Protein AF-A0A0S8EKK0-F1 (afdb_monomer)

Mean predicted aligned error: 10.61 Å

Structure (mmCIF, N/CA/C/O backbone):
data_AF-A0A0S8EKK0-F1
#
_entry.id   AF-A0A0S8EKK0-F1
#
loop_
_atom_site.group_PDB
_atom_site.id
_atom_site.type_symbol
_atom_site.label_atom_id
_atom_site.label_alt_id
_atom_site.label_comp_id
_atom_site.label_asym_id
_atom_site.label_entity_id
_atom_site.label_seq_id
_atom_site.pdbx_PDB_ins_code
_atom_site.Cartn_x
_atom_site.Cartn_y
_atom_site.Cartn_z
_atom_site.occupancy
_atom_site.B_iso_or_equiv
_atom_site.auth_seq_id
_atom_site.auth_comp_id
_atom_site.auth_asym_id
_atom_site.auth_atom_id
_atom_site.pdbx_PDB_model_num
ATOM 1 N N . MET A 1 1 ? -33.025 -25.402 26.318 1.00 38.59 1 MET A N 1
ATOM 2 C CA . MET A 1 1 ? -33.350 -23.972 26.475 1.00 38.59 1 MET A CA 1
ATOM 3 C C . MET A 1 1 ? -32.090 -23.221 26.097 1.00 38.59 1 MET A C 1
ATOM 5 O O . MET A 1 1 ? -31.143 -23.259 26.861 1.00 38.59 1 MET A O 1
ATOM 9 N N . ILE A 1 2 ? -32.018 -22.703 24.872 1.00 34.03 2 ILE A N 1
ATOM 10 C CA . ILE A 1 2 ? -30.893 -21.883 24.409 1.00 34.03 2 ILE A CA 1
ATOM 11 C C . ILE A 1 2 ? -31.487 -20.492 24.229 1.00 34.03 2 ILE A C 1
ATOM 13 O O . ILE A 1 2 ? -32.407 -20.319 23.429 1.00 34.03 2 ILE A O 1
ATOM 17 N N . LEU A 1 3 ? -31.053 -19.560 25.075 1.00 35.78 3 LEU A N 1
ATOM 18 C CA . LEU A 1 3 ? -31.396 -18.150 24.964 1.00 35.78 3 LEU A CA 1
ATOM 19 C C . LEU A 1 3 ? -30.698 -17.589 23.722 1.00 35.78 3 LEU A C 1
ATOM 21 O O . LEU A 1 3 ? -29.477 -17.632 23.629 1.00 35.78 3 LEU A O 1
ATOM 25 N N . LEU A 1 4 ? -31.485 -17.077 22.776 1.00 40.88 4 LEU A N 1
ATOM 26 C CA . LEU A 1 4 ? -31.002 -16.169 21.741 1.00 40.88 4 LEU A CA 1
ATOM 27 C C . LEU A 1 4 ? -30.851 -14.797 22.400 1.00 40.88 4 LEU A C 1
ATOM 29 O O . LEU A 1 4 ? -31.852 -14.156 22.722 1.00 40.88 4 LEU A O 1
ATOM 33 N N . GLY A 1 5 ? -29.613 -14.385 22.656 1.00 35.62 5 GLY A N 1
ATOM 34 C CA . GLY A 1 5 ? -29.306 -13.001 22.990 1.00 35.62 5 GLY A CA 1
ATOM 35 C C . GLY A 1 5 ? -29.332 -12.166 21.715 1.00 35.62 5 GLY A C 1
ATOM 36 O O . GLY A 1 5 ? -28.592 -12.451 20.779 1.00 35.62 5 GLY A O 1
ATOM 37 N N . ALA A 1 6 ? -30.191 -11.151 21.676 1.00 47.56 6 ALA A N 1
ATOM 38 C CA . ALA A 1 6 ? -30.014 -10.016 20.784 1.00 47.56 6 ALA A CA 1
ATOM 39 C C . ALA A 1 6 ? -28.781 -9.245 21.286 1.00 47.56 6 ALA A C 1
ATOM 41 O O . ALA A 1 6 ? -28.860 -8.569 22.309 1.00 47.56 6 ALA A O 1
ATOM 42 N N . GLY A 1 7 ? -27.629 -9.444 20.648 1.00 35.25 7 GLY A N 1
ATOM 43 C CA . GLY A 1 7 ? -26.394 -8.741 20.986 1.00 35.25 7 GLY A CA 1
ATOM 44 C C . GLY A 1 7 ? -26.291 -7.462 20.169 1.00 35.25 7 GLY A C 1
ATOM 45 O O . GLY A 1 7 ? -26.239 -7.532 18.945 1.00 35.25 7 GLY A O 1
ATOM 46 N N . GLY A 1 8 ? -26.276 -6.306 20.836 1.00 40.66 8 GLY A N 1
ATOM 47 C CA . GLY A 1 8 ? -25.636 -5.123 20.261 1.00 40.66 8 GLY A CA 1
ATOM 48 C C . GLY A 1 8 ? -24.179 -5.466 19.949 1.00 40.66 8 GLY A C 1
ATOM 49 O O . GLY A 1 8 ? -23.575 -6.251 20.682 1.00 40.66 8 GLY A O 1
ATOM 50 N N . THR A 1 9 ? -23.667 -4.950 18.836 1.00 51.66 9 THR A N 1
ATOM 51 C CA . THR A 1 9 ? -22.300 -5.182 18.358 1.00 51.66 9 THR A CA 1
ATOM 52 C C . THR A 1 9 ? -21.314 -4.872 19.480 1.00 51.66 9 THR A C 1
ATOM 54 O O . THR A 1 9 ? -21.324 -3.772 20.037 1.00 51.66 9 THR A O 1
ATOM 57 N N . ALA A 1 10 ? -20.541 -5.878 19.886 1.00 55.91 10 ALA A N 1
ATOM 58 C CA . ALA A 1 10 ? -19.442 -5.657 20.805 1.00 55.91 10 ALA A CA 1
ATOM 59 C C . ALA A 1 10 ? -18.400 -4.791 20.094 1.00 55.91 10 ALA A C 1
ATOM 61 O O . ALA A 1 10 ? -18.250 -4.850 18.878 1.00 55.91 10 ALA A O 1
ATOM 62 N N . ALA A 1 11 ? -17.749 -3.941 20.867 1.00 71.69 11 ALA A N 1
ATOM 63 C CA . ALA A 1 11 ? -16.625 -3.166 20.402 1.00 71.69 11 ALA A CA 1
ATOM 64 C C . ALA A 1 11 ? -15.426 -4.118 20.269 1.00 71.69 11 ALA A C 1
ATOM 66 O O . ALA A 1 11 ? -15.088 -4.786 21.251 1.00 71.69 11 ALA A O 1
ATOM 67 N N . ASP A 1 12 ? -14.836 -4.203 19.078 1.00 87.62 12 ASP A N 1
ATOM 68 C CA . ASP A 1 12 ? -13.885 -5.257 18.720 1.00 87.62 12 ASP A CA 1
ATOM 69 C C . ASP A 1 12 ? -12.505 -4.691 18.355 1.00 87.62 12 ASP A C 1
ATOM 71 O O . ASP A 1 12 ? -12.368 -3.564 17.874 1.00 87.62 12 ASP A O 1
ATOM 75 N N . VAL A 1 13 ? -11.481 -5.511 18.600 1.00 95.12 13 VAL A N 1
ATOM 76 C CA . VAL A 1 13 ? -10.113 -5.313 18.109 1.00 95.12 13 VAL A CA 1
ATOM 77 C C . VAL A 1 13 ? -9.832 -6.431 17.118 1.00 95.12 13 VAL A C 1
ATOM 79 O O . VAL A 1 13 ? -9.835 -7.604 17.501 1.00 95.12 13 VAL A O 1
ATOM 82 N N . VAL A 1 14 ? -9.591 -6.077 15.860 1.00 97.25 14 VAL A N 1
ATOM 83 C CA . VAL A 1 14 ? -9.353 -7.026 14.769 1.00 97.25 14 VAL A CA 1
ATOM 84 C C . VAL A 1 14 ? -8.023 -6.698 14.108 1.00 97.25 14 VAL A C 1
ATOM 86 O O . VAL A 1 14 ? -7.736 -5.543 13.819 1.00 97.25 14 VAL A O 1
ATOM 89 N N . SER A 1 15 ? -7.201 -7.716 13.864 1.00 97.25 15 SER A N 1
ATOM 90 C CA . SER A 1 15 ? -5.971 -7.604 13.079 1.00 97.25 15 SER A CA 1
ATOM 91 C C . SER A 1 15 ? -5.825 -8.845 12.216 1.00 97.25 15 SER A C 1
ATOM 93 O O . SER A 1 15 ? -5.997 -9.965 12.701 1.00 97.25 15 SER A O 1
ATOM 95 N N . LEU A 1 16 ? -5.501 -8.643 10.945 1.00 97.62 16 LEU A N 1
ATOM 96 C CA . LEU A 1 16 ? -5.206 -9.710 10.008 1.00 97.62 16 LEU A CA 1
ATOM 97 C C . LEU A 1 16 ? -3.859 -10.335 10.356 1.00 97.62 16 LEU A C 1
ATOM 99 O O . LEU A 1 16 ? -2.857 -9.644 10.538 1.00 97.62 16 LEU A O 1
ATOM 103 N N . GLU A 1 17 ? -3.849 -11.659 10.431 1.00 95.88 17 GLU A N 1
ATOM 104 C CA . GLU A 1 17 ? -2.630 -12.452 10.545 1.00 95.88 17 GLU A CA 1
ATOM 105 C C . GLU A 1 17 ? -2.078 -12.753 9.146 1.00 95.88 17 GLU A C 1
ATOM 107 O O . GLU A 1 17 ? -2.830 -12.858 8.178 1.00 95.88 17 GLU A O 1
ATOM 112 N N . GLY A 1 18 ? -0.762 -12.931 9.030 1.00 94.62 18 GLY A N 1
ATOM 113 C CA . GLY A 1 18 ? -0.131 -13.382 7.783 1.00 94.62 18 GLY A CA 1
ATOM 114 C C . GLY A 1 18 ? 0.058 -12.312 6.701 1.00 94.62 18 GLY A C 1
ATOM 115 O O . GLY A 1 18 ? 0.510 -12.654 5.607 1.00 94.62 18 GLY A O 1
ATOM 116 N N . VAL A 1 19 ? -0.227 -11.036 6.983 1.00 97.94 19 VAL A N 1
ATOM 117 C CA . VAL A 1 19 ? 0.243 -9.926 6.137 1.00 97.94 19 VAL A CA 1
ATOM 118 C C . VAL A 1 19 ? 1.762 -9.808 6.317 1.00 97.94 19 VAL A C 1
ATOM 120 O O . VAL A 1 19 ? 2.229 -9.706 7.453 1.00 97.94 19 VAL A O 1
ATOM 123 N N . PRO A 1 20 ? 2.570 -9.886 5.246 1.00 97.31 20 PRO A N 1
ATOM 124 C CA . PRO A 1 20 ? 4.015 -9.828 5.391 1.00 97.31 20 PRO A CA 1
ATOM 125 C C . PRO A 1 20 ? 4.488 -8.398 5.682 1.00 97.31 20 PRO A C 1
ATOM 127 O O . PRO A 1 20 ? 4.028 -7.443 5.065 1.00 97.31 20 PRO A O 1
ATOM 130 N N . ALA A 1 21 ? 5.471 -8.258 6.573 1.00 96.88 21 ALA A N 1
ATOM 131 C CA . ALA A 1 21 ? 6.124 -6.982 6.857 1.00 96.88 21 ALA A CA 1
ATOM 132 C C . ALA A 1 21 ? 7.436 -6.864 6.065 1.00 96.88 21 ALA A C 1
ATOM 134 O O . ALA A 1 21 ? 8.472 -7.410 6.462 1.00 96.88 21 ALA A O 1
ATOM 135 N N . TYR A 1 22 ? 7.403 -6.171 4.928 1.00 96.69 22 TYR A N 1
ATOM 136 C CA . TYR A 1 22 ? 8.594 -5.935 4.109 1.00 96.69 22 TYR A CA 1
ATOM 137 C C . TYR A 1 22 ? 9.420 -4.768 4.651 1.00 96.69 22 TYR A C 1
ATOM 139 O O . TYR A 1 22 ? 8.970 -3.624 4.688 1.00 96.69 22 TYR A O 1
ATOM 147 N N . TYR A 1 23 ? 10.645 -5.075 5.080 1.00 94.31 23 TYR A N 1
ATOM 148 C CA . TYR A 1 23 ? 11.562 -4.109 5.677 1.00 94.31 23 TYR A CA 1
ATOM 149 C C . TYR A 1 23 ? 13.024 -4.380 5.279 1.00 94.31 23 TYR A C 1
ATOM 151 O O . TYR A 1 23 ? 13.494 -5.517 5.407 1.00 94.31 23 TYR A O 1
ATOM 159 N N . PRO A 1 24 ? 13.804 -3.350 4.901 1.00 94.25 24 PRO A N 1
ATOM 160 C CA . PRO A 1 24 ? 13.398 -1.951 4.713 1.00 94.25 24 PRO A CA 1
ATOM 161 C C . PRO A 1 24 ? 12.553 -1.751 3.449 1.00 94.25 24 PRO A C 1
ATOM 163 O O . PRO A 1 24 ? 12.534 -2.628 2.584 1.00 94.25 24 PRO A O 1
ATOM 166 N N . LEU A 1 25 ? 11.901 -0.585 3.341 1.00 94.31 25 LEU A N 1
ATOM 167 C CA . LEU A 1 25 ? 11.247 -0.134 2.106 1.00 94.31 25 LEU A CA 1
ATOM 168 C C . LEU A 1 25 ? 12.149 -0.348 0.884 1.00 94.31 25 LEU A C 1
ATOM 170 O O . LEU A 1 25 ? 13.365 -0.137 0.941 1.00 94.31 25 LEU A O 1
ATOM 174 N N . TYR A 1 26 ? 11.537 -0.715 -0.235 1.00 95.62 26 TYR A N 1
ATOM 175 C CA . TYR A 1 26 ? 12.214 -0.961 -1.498 1.00 95.62 26 TYR A CA 1
ATOM 176 C C . TYR A 1 26 ? 11.448 -0.295 -2.641 1.00 95.62 26 TYR A C 1
ATOM 178 O O . TYR A 1 26 ? 10.243 -0.461 -2.757 1.00 95.62 26 TYR A O 1
ATOM 186 N N . GLY A 1 27 ? 12.122 0.520 -3.454 1.00 93.12 27 GLY A N 1
ATOM 187 C CA . GLY A 1 27 ? 11.477 1.204 -4.584 1.00 93.12 27 GLY A CA 1
ATOM 188 C C . GLY A 1 27 ? 10.439 2.275 -4.218 1.00 93.12 27 GLY A C 1
ATOM 189 O O . GLY A 1 27 ? 9.800 2.810 -5.113 1.00 93.12 27 GLY A O 1
ATOM 190 N N . GLY A 1 28 ? 10.281 2.613 -2.933 1.00 95.38 28 GLY A N 1
ATOM 191 C CA . GLY A 1 28 ? 9.330 3.619 -2.445 1.00 95.38 28 GLY A CA 1
ATOM 192 C C . GLY A 1 28 ? 8.335 3.066 -1.426 1.00 95.38 28 GLY A C 1
ATOM 193 O O . GLY A 1 28 ? 8.176 1.852 -1.290 1.00 95.38 28 GLY A O 1
ATOM 194 N N . CYS A 1 29 ? 7.665 3.957 -0.692 1.00 96.81 29 CYS A N 1
ATOM 195 C CA . CYS A 1 29 ? 6.678 3.564 0.317 1.00 96.81 29 CYS A CA 1
ATOM 196 C C . CYS A 1 29 ? 5.408 2.968 -0.300 1.00 96.81 29 CYS A C 1
ATOM 198 O O . CYS A 1 29 ? 5.003 1.900 0.144 1.00 96.81 29 CYS A O 1
ATOM 200 N N . GLY A 1 30 ? 4.852 3.588 -1.350 1.00 97.44 30 GLY A N 1
ATOM 201 C CA . GLY A 1 30 ? 3.687 3.064 -2.087 1.00 97.44 30 GLY A CA 1
ATOM 202 C C . GLY A 1 30 ? 3.948 1.670 -2.662 1.00 97.44 30 GLY A C 1
ATOM 203 O O . GLY A 1 30 ? 3.337 0.704 -2.214 1.00 97.44 30 GLY A O 1
ATOM 204 N N . PRO A 1 31 ? 4.966 1.492 -3.530 1.00 98.06 31 PRO A N 1
ATOM 205 C CA . PRO A 1 31 ? 5.271 0.173 -4.084 1.00 98.06 31 PRO A CA 1
ATOM 206 C C . PRO A 1 31 ? 5.529 -0.901 -3.021 1.00 98.06 31 PRO A C 1
ATOM 208 O O . PRO A 1 31 ? 5.111 -2.047 -3.186 1.00 98.06 31 PRO A O 1
ATOM 211 N N . THR A 1 32 ? 6.182 -0.550 -1.906 1.00 98.31 32 THR A N 1
ATOM 212 C CA . THR A 1 32 ? 6.402 -1.506 -0.813 1.00 98.31 32 THR A CA 1
ATOM 213 C C . THR A 1 32 ? 5.100 -1.876 -0.101 1.00 98.31 32 THR A C 1
ATOM 215 O O . THR A 1 32 ? 4.873 -3.062 0.145 1.00 98.31 32 THR A O 1
ATOM 218 N N . ALA A 1 33 ? 4.257 -0.898 0.241 1.00 98.56 33 ALA A N 1
ATOM 219 C CA . ALA A 1 33 ? 3.005 -1.128 0.955 1.00 98.56 33 ALA A CA 1
ATOM 220 C C . ALA A 1 33 ? 2.013 -1.940 0.104 1.00 98.56 33 ALA A C 1
ATOM 222 O O . ALA A 1 33 ? 1.456 -2.935 0.580 1.00 98.56 33 ALA A O 1
ATOM 223 N N . ALA A 1 34 ? 1.881 -1.619 -1.183 1.00 98.50 34 ALA A N 1
ATOM 224 C CA . ALA A 1 34 ? 1.165 -2.456 -2.138 1.00 98.50 34 ALA A CA 1
ATOM 225 C C . ALA A 1 34 ? 1.790 -3.850 -2.292 1.00 98.50 34 ALA A C 1
ATOM 227 O O . ALA A 1 34 ? 1.070 -4.845 -2.352 1.00 98.50 34 ALA A O 1
ATOM 228 N N . GLY A 1 35 ? 3.121 -3.958 -2.278 1.00 98.19 35 GLY A N 1
ATOM 229 C CA . GLY A 1 35 ? 3.817 -5.243 -2.267 1.00 98.19 35 GLY A CA 1
ATOM 230 C C . GLY A 1 35 ? 3.393 -6.141 -1.104 1.00 98.19 35 GLY A C 1
ATOM 231 O O . GLY A 1 35 ? 3.203 -7.342 -1.301 1.00 98.19 35 GLY A O 1
ATOM 232 N N . MET A 1 36 ? 3.205 -5.586 0.099 1.00 98.69 36 MET A N 1
ATOM 233 C CA . MET A 1 36 ? 2.726 -6.358 1.252 1.00 98.69 36 MET A CA 1
ATOM 234 C C . MET A 1 36 ? 1.289 -6.866 1.041 1.00 98.69 36 MET A C 1
ATOM 236 O O . MET A 1 36 ? 0.988 -7.999 1.414 1.00 98.69 36 MET A O 1
ATOM 240 N N . ILE A 1 37 ? 0.421 -6.080 0.391 1.00 98.69 37 ILE A N 1
ATOM 241 C CA . ILE A 1 37 ? -0.945 -6.496 0.016 1.00 98.69 37 ILE A CA 1
ATOM 242 C C . ILE A 1 37 ? -0.904 -7.631 -1.013 1.00 98.69 37 ILE A C 1
ATOM 244 O O . ILE A 1 37 ? -1.564 -8.652 -0.829 1.00 98.69 37 ILE A O 1
ATOM 248 N N . ILE A 1 38 ? -0.093 -7.493 -2.065 1.00 98.25 38 ILE A N 1
ATOM 249 C CA . ILE A 1 38 ? 0.111 -8.544 -3.074 1.00 98.25 38 ILE A CA 1
ATOM 250 C C . ILE A 1 38 ? 0.647 -9.822 -2.420 1.00 98.25 38 ILE A C 1
ATOM 252 O O . ILE A 1 38 ? 0.119 -10.905 -2.657 1.00 98.25 38 ILE A O 1
ATOM 256 N N . GLY A 1 39 ? 1.638 -9.700 -1.536 1.00 97.69 39 GLY A N 1
ATOM 257 C CA . GLY A 1 39 ? 2.180 -10.829 -0.788 1.00 97.69 39 GLY A CA 1
ATOM 258 C C . GLY A 1 39 ? 1.155 -11.488 0.132 1.00 97.69 39 GLY A C 1
ATOM 259 O O . GLY A 1 39 ? 1.151 -12.711 0.253 1.00 97.69 39 GLY A O 1
ATOM 260 N N . TYR A 1 40 ? 0.273 -10.717 0.772 1.00 97.94 40 TYR A N 1
ATOM 261 C CA . TYR A 1 40 ? -0.824 -11.280 1.556 1.00 97.94 40 TYR A CA 1
ATOM 262 C C . TYR A 1 40 ? -1.719 -12.160 0.682 1.00 97.94 40 TYR A C 1
ATOM 264 O O . TYR A 1 40 ? -1.922 -13.328 1.008 1.00 97.94 40 TYR A O 1
ATOM 272 N N . TRP A 1 41 ? -2.189 -11.640 -0.451 1.00 97.31 41 TRP A N 1
ATOM 273 C CA . TRP A 1 41 ? -3.071 -12.378 -1.352 1.00 97.31 41 TRP A CA 1
ATOM 274 C C . TRP A 1 41 ? -2.420 -13.621 -1.967 1.00 97.31 41 TRP A C 1
ATOM 276 O O . TRP A 1 41 ? -3.071 -14.667 -2.027 1.00 97.31 41 TRP A O 1
ATOM 286 N N . ASP A 1 42 ? -1.131 -13.541 -2.311 1.00 95.94 42 ASP A N 1
ATOM 287 C CA . ASP A 1 42 ? -0.332 -14.673 -2.802 1.00 95.94 42 ASP A CA 1
ATOM 288 C C . ASP A 1 42 ? -0.370 -15.868 -1.831 1.00 95.94 42 ASP A C 1
ATOM 290 O O . ASP A 1 42 ? -0.584 -17.017 -2.222 1.00 95.94 42 ASP A O 1
ATOM 294 N N . ALA A 1 43 ? -0.291 -15.586 -0.527 1.00 94.12 43 ALA A N 1
ATOM 295 C CA . ALA A 1 43 ? -0.398 -16.594 0.526 1.00 94.12 43 ALA A CA 1
ATOM 296 C C . ALA A 1 43 ? -1.847 -16.967 0.913 1.00 94.12 43 ALA A C 1
ATOM 298 O O . ALA A 1 43 ? -2.045 -17.939 1.646 1.00 94.12 43 ALA A O 1
ATOM 299 N N . HIS A 1 44 ? -2.860 -16.231 0.436 1.00 93.25 44 HIS A N 1
ATOM 300 C CA . HIS A 1 44 ? -4.266 -16.347 0.858 1.00 93.25 44 HIS A CA 1
ATOM 301 C C . HIS A 1 44 ? -5.218 -16.690 -0.296 1.00 93.25 44 HIS A C 1
ATOM 303 O O . HIS A 1 44 ? -6.303 -16.128 -0.433 1.00 93.25 44 HIS A O 1
ATOM 309 N N . GLY A 1 45 ? -4.838 -17.689 -1.093 1.00 90.38 45 GLY A N 1
ATOM 310 C CA . GLY A 1 45 ? -5.731 -18.314 -2.074 1.00 90.38 45 GLY A CA 1
ATOM 311 C C . GLY A 1 45 ? -5.656 -17.736 -3.483 1.00 90.38 45 GLY A C 1
ATOM 312 O O . GLY A 1 45 ? -6.389 -18.218 -4.344 1.00 90.38 45 GLY A O 1
ATOM 313 N N . TYR A 1 46 ? -4.751 -16.786 -3.725 1.00 92.44 46 TYR A N 1
ATOM 314 C CA . TYR A 1 46 ? -4.486 -16.202 -5.040 1.00 92.44 46 TYR A CA 1
ATOM 315 C C . TYR A 1 46 ? -3.006 -16.401 -5.404 1.00 92.44 46 TYR A C 1
ATOM 317 O O . TYR A 1 46 ? -2.248 -15.433 -5.409 1.00 92.44 46 TYR A O 1
ATOM 325 N N . PRO A 1 47 ? -2.568 -17.654 -5.654 1.00 90.06 47 PRO A N 1
ATOM 326 C CA . PRO A 1 47 ? -1.164 -17.964 -5.934 1.00 90.06 47 PRO A CA 1
ATOM 327 C C . PRO A 1 47 ? -0.685 -17.309 -7.235 1.00 90.06 47 PRO A C 1
ATOM 329 O O . PRO A 1 47 ? -1.486 -16.844 -8.036 1.00 90.06 47 PRO A O 1
ATOM 332 N N . ASP A 1 48 ? 0.617 -17.321 -7.501 1.00 91.00 48 ASP A N 1
ATOM 333 C CA . ASP A 1 48 ? 1.193 -16.751 -8.729 1.00 91.00 48 ASP A CA 1
ATOM 334 C C . ASP A 1 48 ? 1.034 -15.218 -8.828 1.00 91.00 48 ASP A C 1
ATOM 336 O O . ASP A 1 48 ? 1.205 -14.632 -9.895 1.00 91.00 48 ASP A O 1
ATOM 340 N N . LEU A 1 49 ? 0.761 -14.542 -7.707 1.00 94.44 49 LEU A N 1
ATOM 341 C CA . LEU A 1 49 ? 0.952 -13.096 -7.589 1.00 94.44 49 LEU A CA 1
ATOM 342 C C . LEU A 1 49 ? 2.440 -12.769 -7.390 1.00 94.44 49 LEU A C 1
ATOM 344 O O . LEU A 1 49 ? 2.915 -11.728 -7.848 1.00 94.44 49 LEU A O 1
ATOM 348 N N . ILE A 1 50 ? 3.199 -13.676 -6.769 1.00 94.44 50 ILE A N 1
ATOM 349 C CA . ILE A 1 50 ? 4.665 -13.669 -6.730 1.00 94.44 50 ILE A CA 1
ATOM 350 C C . ILE A 1 50 ? 5.170 -14.886 -7.513 1.00 94.44 50 ILE A C 1
ATOM 352 O O . ILE A 1 50 ? 5.322 -15.986 -6.991 1.00 94.44 50 ILE A O 1
ATOM 356 N N . THR A 1 51 ? 5.455 -14.689 -8.800 1.00 86.94 51 THR A N 1
ATOM 357 C CA . THR A 1 51 ? 5.761 -15.790 -9.734 1.00 86.94 51 THR A CA 1
ATOM 358 C C . THR A 1 51 ? 7.228 -16.227 -9.748 1.00 86.94 51 THR A C 1
ATOM 360 O O . THR A 1 51 ? 7.574 -17.225 -10.382 1.00 86.94 51 THR A O 1
ATOM 363 N N . ALA A 1 52 ? 8.120 -15.457 -9.123 1.00 85.81 52 ALA A N 1
ATOM 364 C CA . ALA A 1 52 ? 9.564 -15.665 -9.180 1.00 85.81 52 ALA A CA 1
ATOM 365 C C . ALA A 1 52 ? 10.128 -16.312 -7.901 1.00 85.81 52 ALA A C 1
ATOM 367 O O . ALA A 1 52 ? 9.525 -16.297 -6.824 1.00 85.81 52 ALA A O 1
ATOM 368 N N . GLY A 1 53 ? 11.340 -16.860 -8.023 1.00 85.88 53 GLY A N 1
ATOM 369 C CA . GLY A 1 53 ? 12.071 -17.466 -6.911 1.00 85.88 53 GLY A CA 1
ATOM 370 C C . GLY A 1 53 ? 11.437 -18.764 -6.411 1.00 85.88 53 GLY A C 1
ATOM 371 O O . GLY A 1 53 ? 11.174 -19.662 -7.210 1.00 85.88 53 GLY A O 1
ATOM 372 N N . ASP A 1 54 ? 11.244 -18.889 -5.095 1.00 83.94 54 ASP A N 1
ATOM 373 C CA . ASP A 1 54 ? 10.575 -20.054 -4.491 1.00 83.94 54 ASP A CA 1
ATOM 374 C C . ASP A 1 54 ? 9.035 -19.943 -4.485 1.00 83.94 54 ASP A C 1
ATOM 376 O O . ASP A 1 54 ? 8.364 -20.844 -3.980 1.00 83.94 54 ASP A O 1
ATOM 380 N N . GLY A 1 55 ? 8.491 -18.864 -5.067 1.00 84.69 55 GLY A N 1
ATOM 381 C CA . GLY A 1 55 ? 7.056 -18.594 -5.163 1.00 84.69 55 GLY A CA 1
ATOM 382 C C . GLY A 1 55 ? 6.396 -18.218 -3.835 1.00 84.69 55 GLY A C 1
ATOM 383 O O . GLY A 1 55 ? 5.178 -18.259 -3.743 1.00 84.69 55 GLY A O 1
ATOM 384 N N . THR A 1 56 ? 7.168 -17.913 -2.785 1.00 90.69 56 THR A N 1
ATOM 385 C CA . THR A 1 56 ? 6.618 -17.493 -1.487 1.00 90.69 56 THR A CA 1
ATOM 386 C C . THR A 1 56 ? 6.660 -15.975 -1.309 1.00 90.69 56 THR A C 1
ATOM 388 O O . THR A 1 56 ? 7.568 -15.296 -1.789 1.00 90.69 56 THR A O 1
ATOM 391 N N . ASN A 1 57 ? 5.751 -15.433 -0.500 1.00 91.25 57 ASN A N 1
ATOM 392 C CA . ASN A 1 57 ? 5.770 -14.034 -0.052 1.00 91.25 57 ASN A CA 1
ATOM 393 C C . ASN A 1 57 ? 6.797 -13.744 1.069 1.00 91.25 57 ASN A C 1
ATOM 395 O O . ASN A 1 57 ? 6.745 -12.713 1.742 1.00 91.25 57 ASN A O 1
ATOM 399 N N . SER A 1 58 ? 7.727 -14.664 1.328 1.00 92.62 58 SER A N 1
ATOM 400 C CA . SER A 1 58 ? 8.657 -14.570 2.451 1.00 92.62 58 SER A CA 1
ATOM 401 C C . SER A 1 58 ? 9.790 -13.591 2.158 1.00 92.62 58 SER A C 1
ATOM 403 O O . SER A 1 58 ? 10.689 -13.866 1.361 1.00 92.62 58 SER A O 1
ATOM 405 N N . TRP A 1 59 ? 9.843 -12.491 2.911 1.00 90.31 59 TRP A N 1
ATOM 406 C CA . TRP A 1 59 ? 10.962 -11.544 2.842 1.00 90.31 59 TRP A CA 1
ATOM 407 C C . TRP A 1 59 ? 12.318 -12.158 3.230 1.00 90.31 59 TRP A C 1
ATOM 409 O O . TRP A 1 59 ? 13.367 -11.622 2.882 1.00 90.31 59 TRP A O 1
ATOM 419 N N . THR A 1 60 ? 12.321 -13.271 3.971 1.00 89.62 60 THR A N 1
ATOM 420 C CA . THR A 1 60 ? 13.561 -13.918 4.434 1.00 89.62 60 THR A CA 1
ATOM 421 C C . THR A 1 60 ? 14.095 -14.933 3.426 1.00 89.62 60 THR A C 1
ATOM 423 O O . THR A 1 60 ? 15.306 -15.021 3.238 1.00 89.62 60 THR A O 1
ATOM 426 N N . THR A 1 61 ? 13.216 -15.707 2.785 1.00 92.44 61 THR A N 1
ATOM 427 C CA . THR A 1 61 ? 13.615 -16.822 1.905 1.00 92.44 61 THR A CA 1
ATOM 428 C C . THR A 1 61 ? 13.465 -16.503 0.421 1.00 92.44 61 THR A C 1
ATOM 430 O O . THR A 1 61 ? 14.226 -17.048 -0.372 1.00 92.44 61 THR A O 1
ATOM 433 N N . ASN A 1 62 ? 12.590 -15.559 0.058 1.00 94.69 62 ASN A N 1
ATOM 434 C CA . ASN A 1 62 ? 12.308 -15.168 -1.325 1.00 94.69 62 ASN A CA 1
ATOM 435 C C . ASN A 1 62 ? 12.540 -13.673 -1.594 1.00 94.69 62 ASN A C 1
ATOM 437 O O . ASN A 1 62 ? 11.916 -13.074 -2.468 1.00 94.69 62 ASN A O 1
ATOM 441 N N . GLN A 1 63 ? 13.439 -13.047 -0.826 1.00 95.31 63 GLN A N 1
ATOM 442 C CA . GLN A 1 63 ? 13.595 -11.591 -0.803 1.00 95.31 63 GLN A CA 1
ATOM 443 C C . GLN A 1 63 ? 13.772 -10.964 -2.190 1.00 95.31 63 GLN A C 1
ATOM 445 O O . GLN A 1 63 ? 13.223 -9.898 -2.444 1.00 95.31 63 GLN A O 1
ATOM 450 N N . GLN A 1 64 ? 14.560 -11.588 -3.071 1.00 96.25 64 GLN A N 1
ATOM 451 C CA . GLN A 1 64 ? 14.829 -11.011 -4.387 1.00 96.25 64 GLN A CA 1
ATOM 452 C C . GLN A 1 64 ? 13.583 -11.017 -5.273 1.00 96.25 64 GLN A C 1
ATOM 454 O O . GLN A 1 64 ? 13.287 -9.997 -5.873 1.00 96.25 64 GLN A O 1
ATOM 459 N N . ALA A 1 65 ? 12.815 -12.108 -5.295 1.00 96.12 65 ALA A N 1
ATOM 460 C CA . ALA A 1 65 ? 11.574 -12.155 -6.060 1.00 96.12 65 ALA A CA 1
ATOM 461 C C . ALA A 1 65 ? 10.558 -11.132 -5.539 1.00 96.12 65 ALA A C 1
ATOM 463 O O . ALA A 1 65 ? 9.961 -10.410 -6.326 1.00 96.12 65 ALA A O 1
ATOM 464 N N . VAL A 1 66 ? 10.418 -11.006 -4.213 1.00 97.31 66 VAL A N 1
ATOM 465 C CA . VAL A 1 66 ? 9.561 -9.974 -3.609 1.00 97.31 66 VAL A CA 1
ATOM 466 C C . VAL A 1 66 ? 10.019 -8.569 -4.015 1.00 97.31 66 VAL A C 1
ATOM 468 O O . VAL A 1 66 ? 9.199 -7.725 -4.364 1.00 97.31 66 VAL A O 1
ATOM 471 N N . LYS A 1 67 ? 11.331 -8.314 -4.005 1.00 97.38 67 LYS A N 1
ATOM 472 C CA . LYS A 1 67 ? 11.907 -7.048 -4.474 1.00 97.38 67 LYS A CA 1
ATOM 473 C C . LYS A 1 67 ? 11.595 -6.789 -5.943 1.00 97.38 67 LYS A C 1
ATOM 475 O O . LYS A 1 67 ? 11.172 -5.684 -6.254 1.00 97.38 67 LYS A O 1
ATOM 480 N N . ASP A 1 68 ? 11.740 -7.791 -6.803 1.00 97.19 68 ASP A N 1
ATOM 481 C CA . ASP A 1 68 ? 11.488 -7.666 -8.241 1.00 97.19 68 ASP A CA 1
ATOM 482 C C . ASP A 1 68 ? 10.001 -7.392 -8.539 1.00 97.19 68 ASP A C 1
ATOM 484 O O . ASP A 1 68 ? 9.694 -6.630 -9.452 1.00 97.19 68 ASP A O 1
ATOM 488 N N . VAL A 1 69 ? 9.085 -7.940 -7.727 1.00 97.50 69 VAL A N 1
ATOM 489 C CA . VAL A 1 69 ? 7.649 -7.606 -7.765 1.00 97.50 69 VAL A CA 1
ATOM 490 C C . VAL A 1 69 ? 7.398 -6.152 -7.363 1.00 97.50 69 VAL A C 1
ATOM 492 O O . VAL A 1 69 ? 6.630 -5.456 -8.024 1.00 97.50 69 VAL A O 1
ATOM 495 N N . ILE A 1 70 ? 8.044 -5.673 -6.297 1.00 98.00 70 ILE A N 1
ATOM 496 C CA . ILE A 1 70 ? 7.875 -4.302 -5.795 1.00 98.00 70 ILE A CA 1
ATOM 497 C C . ILE A 1 70 ? 8.454 -3.276 -6.778 1.00 98.00 70 ILE A C 1
ATOM 499 O O . ILE A 1 70 ? 7.756 -2.351 -7.189 1.00 98.00 70 ILE A O 1
ATOM 503 N N . ALA A 1 71 ? 9.725 -3.430 -7.142 1.00 97.69 71 ALA A N 1
ATOM 504 C CA . ALA A 1 71 ? 10.454 -2.555 -8.050 1.00 97.69 71 ALA A CA 1
ATOM 505 C C . ALA A 1 71 ? 11.564 -3.350 -8.749 1.00 97.69 71 ALA A C 1
ATOM 507 O O . ALA A 1 71 ? 12.574 -3.700 -8.137 1.00 97.69 71 ALA A O 1
ATOM 508 N N . SER A 1 72 ? 11.386 -3.636 -10.034 1.00 97.19 72 SER A N 1
ATOM 509 C CA . SER A 1 72 ? 12.327 -4.445 -10.803 1.00 97.19 72 SER A CA 1
ATOM 510 C C . SER A 1 72 ? 13.689 -3.751 -10.971 1.00 97.19 72 SER A C 1
ATOM 512 O O . SER A 1 72 ? 13.792 -2.518 -10.915 1.00 97.19 72 SER A O 1
ATOM 514 N N . PRO A 1 73 ? 14.776 -4.506 -11.214 1.00 96.06 73 PRO A N 1
ATOM 515 C CA . PRO A 1 73 ? 16.060 -3.921 -11.593 1.00 96.06 73 PRO A CA 1
ATOM 516 C C . PRO A 1 73 ? 15.961 -2.990 -12.813 1.00 96.06 73 PRO A C 1
ATOM 518 O O . PRO A 1 73 ? 16.669 -1.982 -12.880 1.00 96.06 73 PRO A O 1
ATOM 521 N N . GLU A 1 74 ? 15.081 -3.306 -13.763 1.00 95.62 74 GLU A N 1
ATOM 522 C CA . GLU A 1 74 ? 14.792 -2.480 -14.932 1.00 95.62 74 GLU A CA 1
ATOM 523 C C . GLU A 1 74 ? 14.149 -1.139 -14.548 1.00 95.62 74 GLU A C 1
ATOM 525 O O . GLU A 1 74 ? 14.587 -0.101 -15.055 1.00 95.62 74 GLU A O 1
ATOM 530 N N . HIS A 1 75 ? 13.213 -1.131 -13.592 1.00 95.44 75 HIS A N 1
ATOM 531 C CA . HIS A 1 75 ? 12.633 0.093 -13.035 1.00 95.44 75 HIS A CA 1
ATOM 532 C C . HIS A 1 75 ? 13.702 1.010 -12.437 1.00 95.44 75 HIS A C 1
ATOM 534 O O . HIS A 1 75 ? 13.767 2.196 -12.771 1.00 95.44 75 HIS A O 1
ATOM 540 N N . PHE A 1 76 ? 14.602 0.468 -11.609 1.00 94.25 76 PHE A N 1
ATOM 541 C CA . PHE A 1 76 ? 15.706 1.259 -11.056 1.00 94.25 76 PHE A CA 1
ATOM 542 C C . PHE A 1 76 ? 16.612 1.831 -12.148 1.00 94.25 76 PHE A C 1
ATOM 544 O O . PHE A 1 76 ? 17.027 2.985 -12.064 1.00 94.25 76 PHE A O 1
ATOM 551 N N . ASN A 1 77 ? 16.921 1.040 -13.174 1.00 93.00 77 ASN A N 1
ATOM 552 C CA . ASN A 1 77 ? 17.772 1.490 -14.268 1.00 93.00 77 ASN A CA 1
ATOM 553 C C . ASN A 1 77 ? 17.141 2.633 -15.079 1.00 93.00 77 ASN A C 1
ATOM 555 O O . ASN A 1 77 ? 17.867 3.477 -15.603 1.00 93.00 77 ASN A O 1
ATOM 559 N N . ASP A 1 78 ? 15.818 2.661 -15.212 1.00 91.94 78 ASP A N 1
ATOM 560 C CA . ASP A 1 78 ? 15.133 3.668 -16.020 1.00 91.94 78 ASP A CA 1
ATOM 561 C C . ASP A 1 78 ? 14.762 4.936 -15.247 1.00 91.94 78 ASP A C 1
ATOM 563 O O . ASP A 1 78 ? 14.801 6.019 -15.836 1.00 91.94 78 ASP A O 1
ATOM 567 N N . TYR A 1 79 ? 14.456 4.833 -13.952 1.00 91.75 79 TYR A N 1
ATOM 568 C CA . TYR A 1 79 ? 13.811 5.930 -13.219 1.00 91.75 79 TYR A CA 1
ATOM 569 C C . TYR A 1 79 ? 14.520 6.357 -11.926 1.00 91.75 79 TYR A C 1
ATOM 571 O O . TYR A 1 79 ? 14.178 7.390 -11.358 1.00 91.75 79 TYR A O 1
ATOM 579 N N . TRP A 1 80 ? 15.531 5.627 -11.444 1.00 89.19 80 TRP A N 1
ATOM 580 C CA . TRP A 1 80 ? 16.160 5.934 -10.153 1.00 89.19 80 TRP A CA 1
ATOM 581 C C . TRP A 1 80 ? 17.444 6.761 -10.275 1.00 89.19 80 TRP A C 1
ATOM 583 O O . TRP A 1 80 ? 18.327 6.456 -11.077 1.00 89.19 80 TRP A O 1
ATOM 593 N N . GLY A 1 81 ? 17.610 7.770 -9.412 1.00 84.12 81 GLY A N 1
ATOM 594 C CA . GLY A 1 81 ? 18.848 8.551 -9.316 1.00 84.12 81 GLY A CA 1
ATOM 595 C C . GLY A 1 81 ? 19.030 9.623 -10.397 1.00 84.12 81 GLY A C 1
ATOM 596 O O . GLY A 1 81 ? 20.121 10.183 -10.527 1.00 84.12 81 GLY A O 1
ATOM 597 N N . TYR A 1 82 ? 17.974 9.940 -11.149 1.00 77.38 82 TYR A N 1
ATOM 598 C CA . TYR A 1 82 ? 17.964 10.976 -12.189 1.00 77.38 82 TYR A CA 1
ATOM 599 C C . TYR A 1 82 ? 17.323 12.304 -11.727 1.00 77.38 82 TYR A C 1
ATOM 601 O O . TYR A 1 82 ? 17.158 13.237 -12.518 1.00 77.38 82 TYR A O 1
ATOM 609 N N . GLY A 1 83 ? 17.036 12.442 -10.426 1.00 75.75 83 GLY A N 1
ATOM 610 C CA . GLY A 1 83 ? 16.334 13.603 -9.876 1.00 75.75 83 GLY A CA 1
ATOM 611 C C . GLY A 1 83 ? 14.878 13.598 -10.329 1.00 75.75 83 GLY A C 1
ATOM 612 O O . GLY A 1 83 ? 14.250 12.552 -10.299 1.00 75.75 83 GLY A O 1
ATOM 613 N N . THR A 1 84 ? 14.350 14.748 -10.759 1.00 63.91 84 THR A N 1
ATOM 614 C CA . THR A 1 84 ? 12.987 14.857 -11.320 1.00 63.91 84 THR A CA 1
ATOM 615 C C . THR A 1 84 ? 12.900 14.445 -12.784 1.00 63.91 84 THR A C 1
ATOM 617 O O . THR A 1 84 ? 11.875 14.682 -13.399 1.00 63.91 84 THR A O 1
ATOM 620 N N . GLY A 1 85 ? 13.978 13.945 -13.385 1.00 67.88 85 GLY A N 1
ATOM 621 C CA . GLY A 1 85 ? 13.962 13.469 -14.763 1.00 67.88 85 GLY A CA 1
ATOM 622 C C . GLY A 1 85 ? 14.001 11.951 -14.809 1.00 67.88 85 GLY A C 1
ATOM 623 O O . GLY A 1 85 ? 14.547 11.327 -13.909 1.00 67.88 85 GLY A O 1
ATOM 624 N N . ASP A 1 86 ? 13.510 11.372 -15.897 1.00 79.56 86 ASP A N 1
ATOM 625 C CA . ASP A 1 86 ? 13.773 9.970 -16.217 1.00 79.56 86 ASP A CA 1
ATOM 626 C C . ASP A 1 86 ? 15.185 9.805 -16.799 1.00 79.56 86 ASP A C 1
ATOM 628 O O . ASP A 1 86 ? 15.808 10.775 -17.262 1.00 79.56 86 ASP A O 1
ATOM 632 N N . ARG A 1 87 ? 15.677 8.559 -16.886 1.00 80.69 87 ARG A N 1
ATOM 633 C CA . ARG A 1 87 ? 16.876 8.249 -17.674 1.00 80.69 87 ARG A CA 1
ATOM 634 C C . ARG A 1 87 ? 16.742 8.865 -19.075 1.00 80.69 87 ARG A C 1
ATOM 636 O O . ARG A 1 87 ? 15.799 8.518 -19.797 1.00 80.69 87 ARG A O 1
ATOM 643 N N . PRO A 1 88 ? 17.699 9.705 -19.522 1.00 78.31 88 PRO A N 1
ATOM 644 C CA . PRO 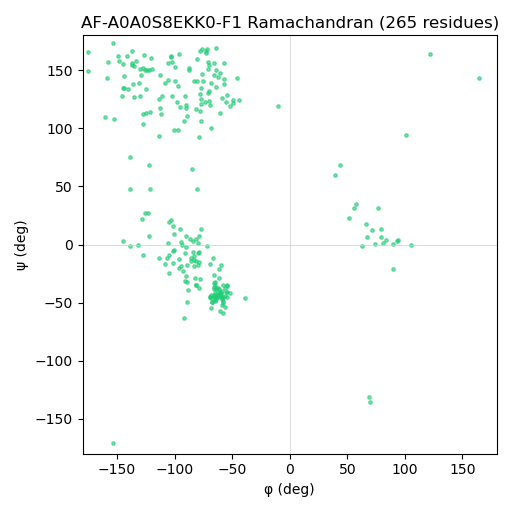A 1 88 ? 17.666 10.273 -20.863 1.00 78.31 88 PRO A CA 1
ATOM 645 C C . PRO A 1 88 ? 17.665 9.171 -21.929 1.00 78.31 88 PRO A C 1
ATOM 647 O O . PRO A 1 88 ? 18.547 8.310 -21.955 1.00 78.31 88 PRO A O 1
ATOM 650 N N . THR A 1 89 ? 16.692 9.193 -22.837 1.00 70.94 89 THR A N 1
ATOM 651 C CA . THR A 1 89 ? 16.656 8.279 -23.990 1.00 70.94 89 THR A CA 1
ATOM 652 C C . THR A 1 89 ? 17.655 8.744 -25.058 1.00 70.94 89 THR A C 1
ATOM 654 O O . THR A 1 89 ? 17.635 9.939 -25.374 1.00 70.94 89 THR A O 1
ATOM 657 N N . PRO A 1 90 ? 18.490 7.868 -25.671 1.00 70.81 90 PRO A N 1
ATOM 658 C CA . PRO A 1 90 ? 18.392 6.399 -25.771 1.00 70.81 90 PRO A CA 1
ATOM 659 C C . PRO A 1 90 ? 19.327 5.587 -24.838 1.00 70.81 90 PRO A C 1
ATOM 661 O O . PRO A 1 90 ? 20.375 6.100 -24.442 1.00 70.81 90 PRO A O 1
ATOM 664 N N . PRO A 1 91 ? 19.031 4.282 -24.593 1.00 78.19 91 PRO A N 1
ATOM 665 C CA . PRO A 1 91 ? 17.945 3.468 -25.182 1.00 78.19 91 PRO A CA 1
ATOM 666 C C . PRO A 1 91 ? 16.550 3.760 -24.604 1.00 78.19 91 PRO A C 1
ATOM 668 O O . PRO A 1 91 ? 16.450 4.464 -23.602 1.00 78.19 91 PRO A O 1
ATOM 671 N N . ALA A 1 92 ? 15.496 3.235 -25.248 1.00 84.75 92 ALA A N 1
ATOM 672 C CA . ALA A 1 92 ? 14.112 3.308 -24.759 1.00 84.75 92 ALA A CA 1
ATOM 673 C C . ALA A 1 92 ? 13.975 2.699 -23.351 1.00 84.75 92 ALA A C 1
ATOM 675 O O . ALA A 1 92 ? 14.810 1.880 -22.958 1.00 84.75 92 ALA A O 1
ATOM 676 N N . HIS A 1 93 ? 12.952 3.123 -22.609 1.00 90.75 93 HIS A N 1
ATOM 677 C CA . HIS A 1 93 ? 12.589 2.509 -21.329 1.00 90.75 93 HIS A CA 1
ATOM 678 C C . HIS A 1 93 ? 11.987 1.115 -21.544 1.00 90.75 93 HIS A C 1
ATOM 680 O O . HIS A 1 93 ? 11.516 0.794 -22.642 1.00 90.75 93 HIS A O 1
ATOM 686 N N . HIS A 1 94 ? 12.050 0.283 -20.511 1.00 94.19 94 HIS A N 1
ATOM 687 C CA . HIS A 1 94 ? 11.465 -1.050 -20.503 1.00 94.19 94 HIS A CA 1
ATOM 688 C C . HIS A 1 94 ? 9.928 -1.002 -20.432 1.00 94.19 94 HIS A C 1
ATOM 690 O O . HIS A 1 94 ? 9.322 0.050 -20.240 1.00 94.19 94 HIS A O 1
ATOM 696 N N . ALA A 1 95 ? 9.292 -2.151 -20.665 1.00 96.25 95 ALA A N 1
ATOM 697 C CA . ALA A 1 95 ? 7.853 -2.295 -20.477 1.00 96.25 95 ALA A CA 1
ATOM 698 C C . ALA A 1 95 ? 7.545 -2.576 -19.003 1.00 96.25 95 ALA A C 1
ATOM 700 O O . ALA A 1 95 ? 8.255 -3.378 -18.402 1.00 96.25 95 ALA A O 1
ATOM 701 N N . ASP A 1 96 ? 6.467 -1.982 -18.486 1.00 97.06 96 ASP A N 1
ATOM 702 C CA . ASP A 1 96 ? 6.028 -2.135 -17.096 1.00 97.06 96 ASP A CA 1
ATOM 703 C C . ASP A 1 96 ? 5.966 -3.616 -16.678 1.00 97.06 96 ASP A C 1
ATOM 705 O O . ASP A 1 96 ? 5.263 -4.423 -17.305 1.00 97.06 96 ASP A O 1
ATOM 709 N N . ASN A 1 97 ? 6.715 -3.975 -15.632 1.00 97.12 97 ASN A N 1
ATOM 710 C CA . ASN A 1 97 ? 6.817 -5.360 -15.158 1.00 97.12 97 ASN A CA 1
ATOM 711 C C . ASN A 1 97 ? 6.807 -5.517 -13.626 1.00 97.12 97 ASN A C 1
ATOM 713 O O . ASN A 1 97 ? 6.831 -6.643 -13.135 1.00 97.12 97 ASN A O 1
ATOM 717 N N . CYS A 1 98 ? 6.742 -4.419 -12.872 1.00 97.81 98 CYS A N 1
ATOM 718 C CA . CYS A 1 98 ? 6.675 -4.423 -11.411 1.00 97.81 98 CYS A CA 1
ATOM 719 C C . CYS A 1 98 ? 5.651 -3.405 -10.889 1.00 97.81 98 CYS A C 1
ATOM 721 O O . CYS A 1 98 ? 5.199 -2.525 -11.625 1.00 97.81 98 CYS A O 1
ATOM 723 N N . ILE A 1 99 ? 5.288 -3.495 -9.607 1.00 98.38 99 ILE A N 1
ATOM 724 C CA . ILE A 1 99 ? 4.313 -2.597 -8.964 1.00 98.38 99 ILE A CA 1
ATOM 725 C C . ILE A 1 99 ? 4.719 -1.125 -9.137 1.00 98.38 99 ILE A C 1
ATOM 727 O O . ILE A 1 99 ? 3.887 -0.300 -9.515 1.00 98.38 99 ILE A O 1
ATOM 731 N N . ALA A 1 100 ? 5.998 -0.796 -8.927 1.00 97.81 100 ALA A N 1
ATOM 732 C CA . ALA A 1 100 ? 6.519 0.560 -9.076 1.00 97.81 100 ALA A CA 1
ATOM 733 C C . ALA A 1 100 ? 6.306 1.143 -10.485 1.00 97.81 100 ALA A C 1
ATOM 735 O O . ALA A 1 100 ? 6.020 2.335 -10.611 1.00 97.81 100 ALA A O 1
ATOM 736 N N . ASP A 1 101 ? 6.368 0.327 -11.541 1.00 97.44 101 ASP A N 1
ATOM 737 C CA . ASP A 1 101 ? 6.072 0.784 -12.901 1.00 97.44 101 ASP A CA 1
ATOM 738 C C . ASP A 1 101 ? 4.608 1.153 -13.083 1.00 97.44 101 ASP A C 1
ATOM 740 O O . ASP A 1 101 ? 4.302 2.246 -13.560 1.00 97.44 101 ASP A O 1
ATOM 744 N N . PHE A 1 102 ? 3.700 0.272 -12.661 1.00 97.75 102 PHE A N 1
ATOM 745 C CA . PHE A 1 102 ? 2.262 0.509 -12.788 1.00 97.75 102 PHE A CA 1
ATOM 746 C C . PHE A 1 102 ? 1.790 1.682 -11.913 1.00 97.75 102 PHE A C 1
ATOM 748 O O . PHE A 1 102 ? 0.827 2.369 -12.259 1.00 97.75 102 PHE A O 1
ATOM 755 N N . MET A 1 103 ? 2.503 1.963 -10.818 1.00 97.81 103 MET A N 1
ATOM 756 C CA . MET A 1 103 ? 2.311 3.153 -9.981 1.00 97.81 103 MET A CA 1
ATOM 757 C C . MET A 1 103 ? 2.960 4.423 -10.544 1.00 97.81 103 MET A C 1
ATOM 759 O O . MET A 1 103 ? 2.757 5.507 -9.995 1.00 97.81 103 MET A O 1
ATOM 763 N N . LEU A 1 104 ? 3.745 4.315 -11.620 1.00 95.25 104 LEU A N 1
ATOM 764 C CA . LEU A 1 104 ? 4.573 5.399 -12.157 1.00 95.25 104 LEU A CA 1
ATOM 765 C C . LEU A 1 104 ? 5.533 5.984 -11.106 1.00 95.25 104 LEU A C 1
ATOM 767 O O . LEU A 1 104 ? 5.833 7.180 -11.129 1.00 95.25 104 LEU A O 1
ATOM 771 N N . ALA A 1 105 ? 5.994 5.159 -10.166 1.00 94.44 105 ALA A N 1
ATOM 772 C CA . ALA A 1 105 ? 6.911 5.592 -9.125 1.00 94.44 105 ALA A CA 1
ATOM 773 C C . ALA A 1 105 ? 8.234 6.069 -9.743 1.00 94.44 105 ALA A C 1
ATOM 775 O O . ALA A 1 105 ? 8.694 5.524 -10.743 1.00 94.44 105 ALA A O 1
ATOM 776 N N . SER A 1 106 ? 8.846 7.096 -9.153 1.00 92.50 106 SER A N 1
ATOM 777 C CA . SER A 1 106 ? 10.122 7.680 -9.615 1.00 92.50 106 SER A CA 1
ATOM 778 C C . SER A 1 106 ? 10.108 8.310 -11.020 1.00 92.50 106 SER A C 1
ATOM 780 O O . SER A 1 106 ? 11.142 8.819 -11.438 1.00 92.50 106 SER A O 1
ATOM 782 N N . ARG A 1 107 ? 8.985 8.288 -11.754 1.00 90.81 107 ARG A N 1
ATOM 783 C CA . ARG A 1 107 ? 8.891 8.863 -13.107 1.00 90.81 107 ARG A CA 1
ATOM 784 C C . ARG A 1 107 ? 8.689 10.375 -13.047 1.00 90.81 107 ARG A C 1
ATOM 786 O O . ARG A 1 107 ? 7.907 10.840 -12.215 1.00 90.81 107 ARG A O 1
ATOM 793 N N . ASP A 1 108 ? 9.326 11.129 -13.944 1.00 85.38 108 ASP A N 1
ATOM 794 C CA . ASP A 1 108 ? 9.224 12.597 -14.047 1.00 85.38 108 ASP A CA 1
ATOM 795 C C . ASP A 1 108 ? 7.760 13.068 -13.919 1.00 85.38 108 ASP A C 1
ATOM 797 O O . ASP A 1 108 ? 6.883 12.589 -14.653 1.00 85.38 108 ASP A O 1
ATOM 801 N N . PRO A 1 109 ? 7.448 13.982 -12.975 1.00 88.94 109 PRO A N 1
ATOM 802 C CA . PRO A 1 109 ? 8.365 14.795 -12.155 1.00 88.94 109 PRO A CA 1
ATOM 803 C C . PRO A 1 109 ? 8.691 14.233 -10.767 1.00 88.94 109 PRO A C 1
ATOM 805 O O . PRO A 1 109 ? 9.176 14.967 -9.900 1.00 88.94 109 PRO A O 1
ATOM 808 N N . ARG A 1 110 ? 8.375 12.965 -10.505 1.00 87.69 110 ARG A N 1
ATOM 809 C CA . ARG A 1 110 ? 8.664 12.284 -9.238 1.00 87.69 110 ARG A CA 1
ATOM 810 C C . ARG A 1 110 ? 10.116 11.825 -9.196 1.00 87.69 110 ARG A C 1
ATOM 812 O O . ARG A 1 110 ? 10.776 11.728 -10.219 1.00 87.69 110 ARG A O 1
ATOM 819 N N . VAL A 1 111 ? 10.611 11.591 -7.985 1.00 86.12 111 VAL A N 1
ATOM 820 C CA . VAL A 1 111 ? 11.993 11.164 -7.740 1.00 86.12 111 VAL A CA 1
ATOM 821 C C . VAL A 1 111 ? 11.982 9.944 -6.833 1.00 86.12 111 VAL A C 1
ATOM 823 O O . VAL A 1 111 ? 11.120 9.854 -5.960 1.00 86.12 111 VAL A O 1
ATOM 826 N N . ASP A 1 112 ? 12.933 9.035 -7.032 1.00 85.81 112 ASP A N 1
ATOM 827 C CA . ASP A 1 112 ? 13.391 8.040 -6.051 1.00 85.81 112 ASP A CA 1
ATOM 828 C C . ASP A 1 112 ? 12.282 7.395 -5.186 1.00 85.81 112 ASP A C 1
ATOM 830 O O . ASP A 1 112 ? 12.276 7.478 -3.956 1.00 85.81 112 ASP A O 1
ATOM 834 N N . GLY A 1 113 ? 11.325 6.734 -5.839 1.00 86.62 113 GLY A N 1
ATOM 835 C CA . GLY A 1 113 ? 10.271 5.935 -5.210 1.00 86.62 113 GLY A CA 1
ATOM 836 C C . GLY A 1 113 ? 8.992 6.692 -4.851 1.00 86.62 113 GLY A C 1
ATOM 837 O O . GLY A 1 113 ? 8.047 6.092 -4.337 1.00 86.62 113 GLY A O 1
ATOM 838 N N . ILE A 1 114 ? 8.921 7.996 -5.130 1.00 87.88 114 ILE A N 1
ATOM 839 C CA . ILE A 1 114 ? 7.685 8.765 -4.957 1.00 87.88 114 ILE A CA 1
ATOM 840 C C . ILE A 1 114 ? 6.663 8.342 -6.018 1.00 87.88 114 ILE A C 1
ATOM 842 O O . ILE A 1 114 ? 6.969 8.311 -7.209 1.00 87.88 114 ILE A O 1
ATOM 846 N N . SER A 1 115 ? 5.434 8.083 -5.576 1.00 92.31 115 SER A N 1
ATOM 847 C CA . SER A 1 115 ? 4.243 7.888 -6.408 1.00 92.31 115 SER A CA 1
ATOM 848 C C . SER A 1 115 ? 3.080 8.703 -5.834 1.00 92.31 115 SER A C 1
ATOM 850 O O . SER A 1 115 ? 3.093 9.076 -4.662 1.00 92.31 115 SER A O 1
ATOM 852 N N . ASP A 1 116 ? 2.089 9.017 -6.668 1.00 90.00 116 ASP A N 1
ATOM 853 C CA . ASP A 1 116 ? 0.918 9.794 -6.252 1.00 90.00 116 ASP A CA 1
ATOM 854 C C . ASP A 1 116 ? -0.188 8.889 -5.694 1.00 90.00 116 ASP A C 1
ATOM 856 O O . ASP A 1 116 ? -0.360 7.756 -6.142 1.00 90.00 116 ASP A O 1
ATOM 860 N N . ALA A 1 117 ? -1.001 9.399 -4.764 1.00 88.25 117 ALA A N 1
ATOM 861 C CA . ALA A 1 117 ? -2.112 8.645 -4.167 1.00 88.25 117 ALA A CA 1
ATOM 862 C C . ALA A 1 117 ? -3.087 8.067 -5.210 1.00 88.25 117 ALA A C 1
ATOM 864 O O . ALA A 1 117 ? -3.549 6.940 -5.077 1.00 88.25 117 ALA A O 1
ATOM 865 N N . ASN A 1 118 ? -3.333 8.785 -6.310 1.00 89.81 118 ASN A N 1
ATOM 866 C CA . ASN A 1 118 ? -4.208 8.327 -7.397 1.00 89.81 118 ASN A CA 1
ATOM 867 C C . ASN A 1 118 ? -3.556 7.317 -8.366 1.00 89.81 118 ASN A C 1
ATOM 869 O O . ASN A 1 118 ? -4.104 7.046 -9.439 1.00 89.81 118 ASN A O 1
ATOM 873 N N . LYS A 1 119 ? -2.346 6.839 -8.056 1.00 95.88 119 LYS A N 1
ATOM 874 C CA . LYS A 1 119 ? -1.644 5.799 -8.819 1.00 95.88 119 LYS A CA 1
ATOM 875 C C . LYS A 1 119 ? -1.616 4.464 -8.107 1.00 95.88 119 LYS A C 1
ATOM 877 O O . LYS A 1 119 ? -1.273 3.475 -8.746 1.00 95.88 119 LYS A O 1
ATOM 882 N N . GLN A 1 120 ? -1.988 4.421 -6.834 1.00 96.44 120 GLN A N 1
ATOM 883 C CA . GLN A 1 120 ? -1.854 3.202 -6.055 1.00 96.44 120 GLN A CA 1
ATOM 884 C C . GLN A 1 120 ? -2.824 2.109 -6.510 1.00 96.44 120 GLN A C 1
ATOM 886 O O . GLN A 1 120 ? -2.421 0.971 -6.749 1.00 96.44 120 GLN A O 1
ATOM 891 N N . ASP A 1 121 ? -4.084 2.485 -6.740 1.00 96.31 121 ASP A N 1
ATOM 892 C CA . ASP A 1 121 ? -5.126 1.611 -7.281 1.00 96.31 121 ASP A CA 1
ATOM 893 C C . ASP A 1 121 ? -4.750 1.073 -8.674 1.00 96.31 121 ASP A C 1
ATOM 895 O O . ASP A 1 121 ? -4.912 -0.111 -8.983 1.00 96.31 121 ASP A O 1
ATOM 899 N N . ASN A 1 122 ? -4.180 1.946 -9.510 1.00 94.75 122 ASN A N 1
ATOM 900 C CA . ASN A 1 122 ? -3.664 1.601 -10.830 1.00 94.75 122 ASN A CA 1
ATOM 901 C C . ASN A 1 122 ? -2.461 0.658 -10.750 1.00 94.75 122 ASN A C 1
ATOM 903 O O . ASN A 1 122 ? -2.371 -0.260 -11.559 1.00 94.75 122 ASN A O 1
ATOM 907 N N . GLY A 1 123 ? -1.580 0.861 -9.772 1.00 96.75 123 GLY A N 1
ATOM 908 C CA . GLY A 1 123 ? -0.428 0.018 -9.484 1.00 96.75 123 GLY A CA 1
ATOM 909 C C . GLY A 1 123 ? -0.812 -1.412 -9.138 1.00 96.75 123 GLY A C 1
ATOM 910 O O . GLY A 1 123 ? -0.401 -2.353 -9.816 1.00 96.75 123 GLY A O 1
ATOM 911 N N . LEU A 1 124 ? -1.652 -1.553 -8.110 1.00 98.06 124 LEU A N 1
ATOM 912 C CA . LEU A 1 124 ? -2.167 -2.836 -7.631 1.00 98.06 124 LEU A CA 1
ATOM 913 C C . LEU A 1 124 ? -2.902 -3.593 -8.746 1.00 98.06 124 LEU A C 1
ATOM 915 O O . LEU A 1 124 ? -2.581 -4.748 -9.032 1.00 98.06 124 LEU A O 1
ATOM 919 N N . ARG A 1 125 ? -3.837 -2.928 -9.439 1.00 96.81 125 ARG A N 1
ATOM 920 C CA . ARG A 1 125 ? -4.579 -3.530 -10.557 1.00 96.81 125 ARG A CA 1
ATOM 921 C C . ARG A 1 125 ? -3.677 -3.856 -11.748 1.00 96.81 125 ARG A C 1
ATOM 923 O O . ARG A 1 125 ? -3.797 -4.933 -12.320 1.00 96.81 125 ARG A O 1
ATOM 930 N N . GLY A 1 126 ? -2.796 -2.938 -12.136 1.00 97.50 126 GLY A N 1
ATOM 931 C CA . GLY A 1 126 ? -1.919 -3.084 -13.297 1.00 97.50 126 GLY A CA 1
ATOM 932 C C . GLY A 1 126 ? -0.953 -4.252 -13.142 1.00 97.50 126 GLY A C 1
ATOM 933 O O . GLY A 1 126 ? -0.848 -5.078 -14.049 1.00 97.50 126 GLY A O 1
ATOM 934 N N . TYR A 1 127 ? -0.336 -4.381 -11.964 1.00 97.94 127 TYR A N 1
ATOM 935 C CA . TYR A 1 127 ? 0.520 -5.521 -11.660 1.00 97.94 127 TYR A CA 1
ATOM 936 C C . TYR A 1 127 ? -0.271 -6.834 -11.647 1.00 97.94 127 TYR A C 1
ATOM 938 O O . TYR A 1 127 ? 0.126 -7.789 -12.308 1.00 97.94 127 TYR A O 1
ATOM 946 N N . ALA A 1 128 ? -1.427 -6.879 -10.978 1.00 97.12 128 ALA A N 1
ATOM 947 C CA . ALA A 1 128 ? -2.273 -8.072 -10.966 1.00 97.12 128 ALA A CA 1
ATOM 948 C C . ALA A 1 128 ? -2.661 -8.512 -12.392 1.00 97.12 128 ALA A C 1
ATOM 950 O O . ALA A 1 128 ? -2.526 -9.682 -12.750 1.00 97.12 128 ALA A O 1
ATOM 951 N N . HIS A 1 129 ? -3.051 -7.565 -13.253 1.00 95.88 129 HIS A N 1
ATOM 952 C CA . HIS A 1 129 ? -3.358 -7.830 -14.664 1.00 95.88 129 HIS A CA 1
ATOM 953 C C . HIS A 1 129 ? -2.143 -8.371 -15.421 1.00 95.88 129 HIS A C 1
ATOM 955 O O . HIS A 1 129 ? -2.290 -9.299 -1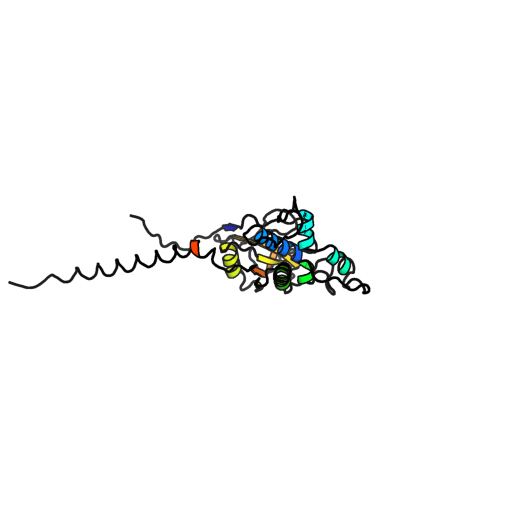6.218 1.00 95.88 129 HIS A O 1
ATOM 961 N N . HIS A 1 130 ? -0.951 -7.827 -15.160 1.00 96.25 130 HIS A N 1
ATOM 962 C CA . HIS A 1 130 ? 0.305 -8.282 -15.759 1.00 96.25 130 HIS A CA 1
ATOM 963 C C . HIS A 1 130 ? 0.597 -9.756 -15.451 1.00 96.25 130 HIS A C 1
ATOM 965 O O . HIS A 1 130 ? 1.014 -10.491 -16.347 1.00 96.25 130 HIS A O 1
ATOM 971 N N . VAL A 1 131 ? 0.318 -10.206 -14.224 1.00 94.88 131 VAL A N 1
ATOM 972 C CA . VAL A 1 131 ? 0.528 -11.603 -13.804 1.00 94.88 131 VAL A CA 1
ATOM 973 C C . VAL A 1 131 ? -0.683 -12.519 -14.042 1.00 94.88 131 VAL A C 1
ATOM 975 O O . VAL A 1 131 ? -0.655 -13.689 -13.677 1.00 94.88 131 VAL A O 1
ATOM 978 N N . GLY A 1 132 ? -1.724 -12.034 -14.729 1.00 94.25 132 GLY A N 1
ATOM 979 C CA . GLY A 1 132 ? -2.840 -12.856 -15.219 1.00 94.25 132 GLY A CA 1
ATOM 980 C C . GLY A 1 132 ? -4.157 -12.722 -14.452 1.00 94.25 132 GLY A C 1
ATOM 981 O O . GLY A 1 132 ? 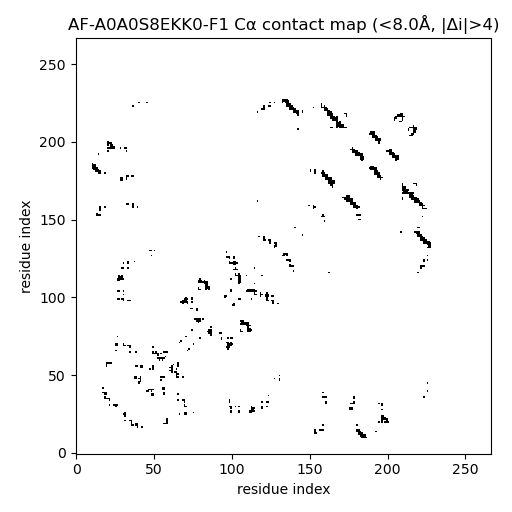-5.155 -13.316 -14.859 1.00 94.25 132 GLY A O 1
ATOM 982 N N . TYR A 1 133 ? -4.206 -11.895 -13.410 1.00 94.56 133 TYR A N 1
ATOM 983 C CA . TYR A 1 133 ? -5.415 -11.584 -12.648 1.00 94.56 133 TYR A CA 1
ATOM 984 C C . TYR A 1 133 ? -6.214 -10.452 -13.309 1.00 94.56 133 TYR A C 1
ATOM 986 O O . TYR A 1 133 ? -6.330 -9.347 -12.788 1.00 94.56 133 TYR A O 1
ATOM 994 N N . THR A 1 134 ? -6.737 -10.696 -14.514 1.00 93.81 134 THR A N 1
ATOM 995 C CA . THR A 1 134 ? -7.332 -9.649 -15.371 1.00 93.81 134 THR A CA 1
ATOM 996 C C . THR A 1 134 ? -8.650 -9.065 -14.863 1.00 93.81 134 THR A C 1
ATOM 998 O O . THR A 1 134 ? -9.061 -8.006 -15.336 1.00 93.81 134 THR A O 1
ATOM 1001 N N . ASP A 1 135 ? -9.315 -9.739 -13.924 1.00 93.50 135 ASP A N 1
ATOM 1002 C CA . ASP A 1 135 ? -10.542 -9.246 -13.292 1.00 93.50 135 ASP A CA 1
ATOM 1003 C C . ASP A 1 135 ? -10.255 -8.499 -11.980 1.00 93.50 135 ASP A C 1
ATOM 1005 O O . ASP A 1 135 ? -11.195 -8.032 -11.336 1.00 93.50 135 ASP A O 1
ATOM 1009 N N . ALA A 1 136 ? -8.979 -8.342 -11.597 1.00 96.12 136 ALA A N 1
ATOM 1010 C CA . ALA A 1 136 ? -8.608 -7.657 -10.371 1.00 96.12 136 ALA A CA 1
ATOM 1011 C C . ALA A 1 136 ? -9.162 -6.229 -10.353 1.00 96.12 136 ALA A C 1
ATOM 1013 O O . ALA A 1 136 ? -9.106 -5.490 -11.349 1.00 96.12 136 ALA A O 1
ATOM 1014 N N . THR A 1 137 ? -9.675 -5.833 -9.193 1.00 95.75 137 THR A N 1
ATOM 1015 C CA . THR A 1 137 ? -10.269 -4.520 -8.961 1.00 95.75 137 THR A CA 1
ATOM 1016 C C . THR A 1 137 ? -9.591 -3.814 -7.800 1.00 95.75 137 THR A C 1
ATOM 1018 O O . THR A 1 137 ? -9.044 -4.425 -6.888 1.00 95.75 137 THR A O 1
ATOM 1021 N N . SER A 1 138 ? -9.580 -2.491 -7.881 1.00 96.81 138 SER A N 1
ATOM 1022 C CA . SER A 1 138 ? -9.037 -1.607 -6.863 1.00 96.81 138 SER A CA 1
ATOM 1023 C C . SER A 1 138 ? -9.658 -0.238 -7.060 1.00 96.81 138 SER A C 1
ATOM 1025 O O . SER A 1 138 ? -9.911 0.166 -8.203 1.00 96.81 138 SER A O 1
ATOM 1027 N N . ASP A 1 139 ? -9.920 0.440 -5.953 1.00 95.94 139 ASP A N 1
ATOM 1028 C CA . ASP A 1 139 ? -10.377 1.822 -5.908 1.00 95.94 139 ASP A CA 1
ATOM 1029 C C . ASP A 1 139 ? -9.946 2.434 -4.566 1.00 95.94 139 ASP A C 1
ATOM 1031 O O . ASP A 1 139 ? -9.429 1.741 -3.681 1.00 95.94 139 ASP A O 1
ATOM 1035 N N . TRP A 1 140 ? -10.157 3.733 -4.399 1.00 95.06 140 TRP A N 1
ATOM 1036 C CA . TRP A 1 140 ? -9.738 4.460 -3.206 1.00 95.06 140 TRP A CA 1
ATOM 1037 C C . TRP A 1 140 ? -10.810 5.431 -2.719 1.00 95.06 140 TRP A C 1
ATOM 1039 O O . TRP A 1 140 ? -11.649 5.919 -3.475 1.00 95.06 140 TRP A O 1
ATOM 1049 N N . LEU A 1 141 ? -10.775 5.723 -1.420 1.00 96.00 141 LEU A N 1
ATOM 1050 C CA . LEU A 1 141 ? -11.643 6.705 -0.781 1.00 96.00 141 LEU A CA 1
ATOM 1051 C C . LEU A 1 141 ? -10.824 7.740 -0.016 1.00 96.00 141 LEU A C 1
ATOM 1053 O O . LEU A 1 141 ? -9.762 7.453 0.536 1.00 96.00 141 LEU A O 1
ATOM 1057 N N . TRP A 1 142 ? -11.377 8.946 0.068 1.00 95.94 142 TRP A N 1
ATOM 1058 C CA . TRP A 1 142 ? -10.925 9.966 1.008 1.00 95.94 142 TRP A CA 1
ATOM 1059 C C . TRP A 1 142 ? -11.306 9.590 2.441 1.00 95.94 142 TRP A C 1
ATOM 1061 O O . TRP A 1 142 ? -12.357 8.982 2.670 1.00 95.94 142 TRP A O 1
ATOM 1071 N N . TYR A 1 143 ? -10.505 10.049 3.405 1.00 95.56 143 TYR A N 1
ATOM 1072 C CA . TYR A 1 143 ? -10.685 9.829 4.845 1.00 95.56 143 TYR A CA 1
ATOM 1073 C C . TYR A 1 143 ? -12.143 9.876 5.330 1.00 95.56 143 TYR A C 1
ATOM 1075 O O . TYR A 1 143 ? -12.593 8.990 6.053 1.00 95.56 143 TYR A O 1
ATOM 1083 N N . ALA A 1 144 ? -12.908 10.887 4.898 1.00 94.75 144 ALA A N 1
ATOM 1084 C CA . ALA A 1 144 ? -14.272 11.137 5.369 1.00 94.75 144 ALA A CA 1
ATOM 1085 C C . ALA A 1 144 ? -15.259 9.978 5.127 1.00 94.75 144 ALA A C 1
ATOM 1087 O O . ALA A 1 144 ? -16.330 9.958 5.729 1.00 94.75 144 ALA A O 1
ATOM 1088 N N . SER A 1 145 ? -14.938 9.041 4.233 1.00 95.38 145 SER A N 1
ATOM 1089 C CA . SER A 1 145 ? -15.757 7.858 3.933 1.00 95.38 145 SER A CA 1
ATOM 1090 C C . SER A 1 145 ? -15.008 6.543 4.156 1.00 95.38 145 SER A C 1
ATOM 1092 O O . SER A 1 145 ? -15.518 5.486 3.799 1.00 95.38 145 SER A O 1
ATOM 1094 N N . LEU A 1 146 ? -13.799 6.600 4.722 1.00 97.25 146 LEU A N 1
ATOM 1095 C CA . LEU A 1 146 ? -12.883 5.467 4.750 1.00 97.25 146 LEU A CA 1
ATOM 1096 C C . LEU A 1 146 ? -13.186 4.466 5.870 1.00 97.25 146 LEU A C 1
ATOM 1098 O O . LEU A 1 146 ? -13.012 3.276 5.648 1.00 97.25 146 LEU A O 1
ATOM 1102 N N . TRP A 1 147 ? -13.645 4.916 7.045 1.00 97.56 147 TRP A N 1
ATOM 1103 C CA . TRP A 1 147 ? -13.782 4.044 8.223 1.00 97.56 147 TRP A CA 1
ATOM 1104 C C . TRP A 1 147 ? -14.665 2.815 7.972 1.00 97.56 147 TRP A C 1
ATOM 1106 O O . TRP A 1 147 ? -14.214 1.689 8.159 1.00 97.56 147 TRP A O 1
ATOM 1116 N N . ASP A 1 148 ? -15.895 3.019 7.492 1.00 96.31 148 ASP A N 1
ATOM 1117 C CA . ASP A 1 148 ? -16.844 1.919 7.279 1.00 96.31 148 ASP A CA 1
ATOM 1118 C C . ASP A 1 148 ? -16.349 0.933 6.209 1.00 96.31 148 ASP A C 1
ATOM 1120 O O . ASP A 1 148 ? -16.535 -0.276 6.348 1.00 96.31 148 ASP A O 1
ATOM 1124 N N . LEU A 1 149 ? -15.695 1.439 5.154 1.00 96.56 149 LEU A N 1
ATOM 1125 C CA . LEU A 1 149 ? -15.056 0.589 4.150 1.00 96.56 149 LEU A CA 1
ATOM 1126 C C . LEU A 1 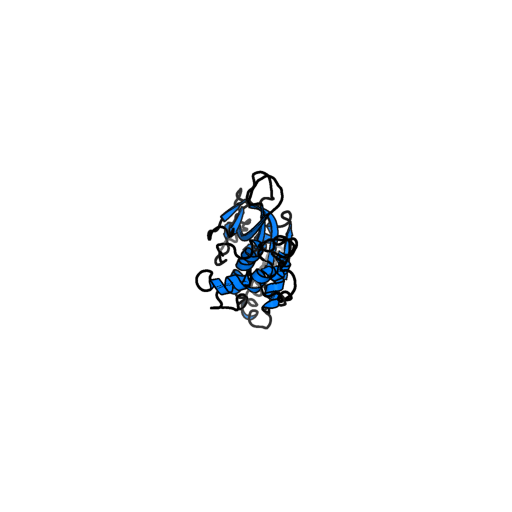149 ? -13.911 -0.206 4.779 1.00 96.56 149 LEU A C 1
ATOM 1128 O O . LEU A 1 149 ? -13.846 -1.413 4.595 1.00 96.56 149 LEU A O 1
ATOM 1132 N N . PHE A 1 150 ? -13.035 0.455 5.531 1.00 98.44 150 PHE A N 1
ATOM 1133 C CA . PHE A 1 150 ? -11.878 -0.177 6.148 1.00 98.44 150 PHE A CA 1
ATOM 1134 C C . PHE A 1 150 ? -12.273 -1.312 7.088 1.00 98.44 150 PHE A C 1
ATOM 1136 O O . PHE A 1 150 ? -11.741 -2.412 6.972 1.00 98.44 150 PHE A O 1
ATOM 1143 N N . VAL A 1 151 ? -13.254 -1.080 7.962 1.00 97.50 151 VAL A N 1
ATOM 1144 C CA . VAL A 1 151 ? -13.798 -2.129 8.832 1.00 97.50 151 VAL A CA 1
ATOM 1145 C C . VAL A 1 151 ? -14.335 -3.293 7.995 1.00 97.50 151 VAL A C 1
ATOM 1147 O O . VAL A 1 151 ? -13.991 -4.441 8.263 1.00 97.50 151 VAL A O 1
ATOM 1150 N N . ALA A 1 152 ? -15.107 -3.017 6.937 1.00 96.19 152 ALA A N 1
ATOM 1151 C CA . ALA A 1 152 ? -15.655 -4.060 6.070 1.00 96.19 152 ALA A CA 1
ATOM 1152 C C . ALA A 1 152 ? -14.582 -4.854 5.296 1.00 96.19 152 ALA A C 1
ATOM 1154 O O . ALA A 1 152 ? -14.756 -6.054 5.078 1.00 96.19 152 ALA A O 1
ATOM 1155 N N . GLU A 1 153 ? -13.491 -4.210 4.878 1.00 97.69 153 GLU A N 1
ATOM 1156 C CA . GLU A 1 153 ? -12.345 -4.861 4.235 1.00 97.69 153 GLU A CA 1
ATOM 1157 C C . GLU A 1 153 ? -11.613 -5.777 5.225 1.00 97.69 153 GLU A C 1
ATOM 1159 O O . GLU A 1 153 ? -11.430 -6.963 4.944 1.00 97.69 153 GLU A O 1
ATOM 1164 N N . ILE A 1 154 ? -11.289 -5.277 6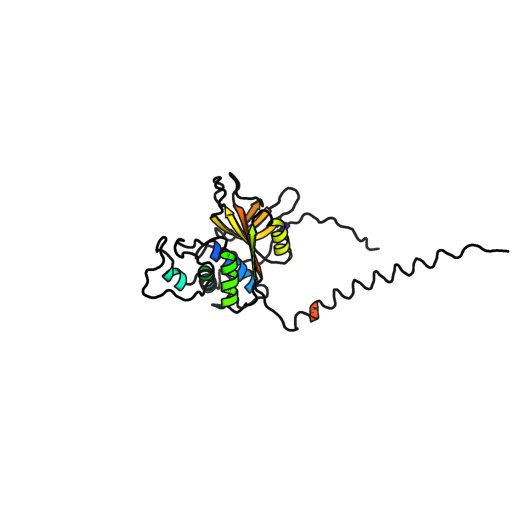.422 1.00 98.31 154 ILE A N 1
ATOM 1165 C CA . ILE A 1 154 ? -10.621 -6.064 7.466 1.00 98.31 154 ILE A CA 1
ATOM 1166 C C . ILE A 1 154 ? -11.490 -7.244 7.921 1.00 98.31 154 ILE A C 1
ATOM 1168 O O . ILE A 1 154 ? -10.992 -8.367 7.999 1.00 98.31 154 ILE A O 1
ATOM 1172 N N . ASP A 1 155 ? -12.792 -7.045 8.138 1.00 96.38 155 ASP A N 1
ATOM 1173 C CA . ASP A 1 155 ? -13.728 -8.126 8.483 1.00 96.38 155 ASP A CA 1
ATOM 1174 C C . ASP A 1 155 ? -13.824 -9.196 7.388 1.00 96.38 155 ASP A C 1
ATOM 1176 O O . ASP A 1 155 ? -14.086 -10.372 7.662 1.00 96.38 155 ASP A O 1
ATOM 1180 N N . ALA A 1 156 ? -13.600 -8.803 6.134 1.00 95.12 156 ALA A N 1
ATOM 1181 C CA . ALA A 1 156 ? -13.561 -9.709 4.999 1.00 95.12 156 ALA A CA 1
ATOM 1182 C C . ALA A 1 156 ? -12.177 -10.331 4.751 1.00 95.12 156 ALA A C 1
ATOM 1184 O O . ALA A 1 156 ? -12.012 -11.062 3.772 1.00 95.12 156 ALA A O 1
ATOM 1185 N N . GLY A 1 157 ? -11.199 -10.078 5.625 1.00 96.50 157 GLY A N 1
ATOM 1186 C CA . GLY A 1 157 ? -9.850 -10.611 5.490 1.00 96.50 157 GLY A CA 1
ATOM 1187 C C . GLY A 1 157 ? -9.013 -9.891 4.435 1.00 96.50 157 GLY A C 1
ATOM 1188 O O . GLY A 1 157 ? -8.214 -10.543 3.778 1.00 96.50 157 GLY A O 1
ATOM 1189 N N . ARG A 1 158 ? -9.222 -8.590 4.204 1.00 97.88 158 ARG A N 1
ATOM 1190 C CA . ARG A 1 158 ? -8.552 -7.836 3.133 1.00 97.88 158 ARG A CA 1
ATOM 1191 C C . ARG A 1 158 ? -7.761 -6.654 3.700 1.00 97.88 158 ARG A C 1
ATOM 1193 O O . ARG A 1 158 ? -8.374 -5.740 4.249 1.00 97.88 158 ARG A O 1
ATOM 1200 N N . PRO A 1 159 ? -6.417 -6.645 3.607 1.00 98.69 159 PRO A N 1
ATOM 1201 C CA . PRO A 1 159 ? -5.632 -5.481 3.995 1.00 98.69 159 PRO A CA 1
ATOM 1202 C C . PRO A 1 159 ? -5.838 -4.337 2.995 1.00 98.69 159 PRO A C 1
ATOM 1204 O O . PRO A 1 159 ? -6.129 -4.561 1.819 1.00 98.69 159 PRO A O 1
ATOM 1207 N N . MET A 1 160 ? -5.638 -3.107 3.459 1.00 98.75 160 MET A N 1
ATOM 1208 C CA . MET A 1 160 ? -5.724 -1.893 2.642 1.00 98.75 160 MET A CA 1
ATOM 1209 C C . MET A 1 160 ? -4.396 -1.142 2.649 1.00 98.75 160 MET A C 1
ATOM 1211 O O . MET A 1 160 ? -3.575 -1.318 3.544 1.00 98.75 160 MET A O 1
ATOM 1215 N N . GLU A 1 161 ? -4.186 -0.265 1.676 1.00 98.69 161 GLU A N 1
ATOM 1216 C CA . GLU A 1 161 ? -3.069 0.678 1.691 1.00 98.69 161 GLU A CA 1
ATOM 1217 C C . GLU A 1 161 ? -3.577 2.056 2.108 1.00 98.69 161 GLU A C 1
ATOM 1219 O O . GLU A 1 161 ? -4.530 2.560 1.521 1.00 98.69 161 GLU A O 1
ATOM 1224 N N . PHE A 1 162 ? -2.961 2.680 3.110 1.00 98.56 162 PHE A N 1
ATOM 1225 C CA . PHE A 1 162 ? -3.300 4.037 3.543 1.00 98.56 162 PHE A CA 1
ATOM 1226 C C . PHE A 1 162 ? -2.205 5.022 3.163 1.00 98.56 162 PHE A C 1
ATOM 1228 O O . PHE A 1 162 ? -1.023 4.734 3.350 1.00 98.56 162 PHE A O 1
ATOM 1235 N N . PHE A 1 163 ? -2.614 6.208 2.709 1.00 97.06 163 PHE A N 1
ATOM 1236 C CA . PHE A 1 163 ? -1.735 7.359 2.537 1.00 97.06 163 PHE A CA 1
ATOM 1237 C C . PHE A 1 163 ? -1.809 8.242 3.780 1.00 97.06 163 PHE A C 1
ATOM 1239 O O . PHE A 1 163 ? -2.884 8.734 4.137 1.00 97.06 163 PHE A O 1
ATOM 1246 N N . VAL A 1 164 ? -0.679 8.401 4.465 1.00 96.56 164 VAL A N 1
ATOM 1247 C CA . VAL A 1 164 ? -0.602 8.988 5.803 1.00 96.56 164 VAL A CA 1
ATOM 1248 C C . VAL A 1 164 ? 0.460 10.081 5.908 1.00 96.56 164 VAL A C 1
ATOM 1250 O O . VAL A 1 164 ? 1.480 10.049 5.218 1.00 96.56 164 VAL A O 1
ATOM 1253 N N . ASP A 1 165 ? 0.236 11.041 6.801 1.00 94.19 165 ASP A N 1
ATOM 1254 C CA . ASP A 1 165 ? 1.229 12.041 7.217 1.00 94.19 165 ASP A CA 1
ATOM 1255 C C . ASP A 1 165 ? 2.031 11.516 8.416 1.00 94.19 165 ASP A C 1
ATOM 1257 O O . ASP A 1 165 ? 1.492 11.408 9.516 1.00 94.19 165 ASP A O 1
ATOM 1261 N N . VAL A 1 166 ? 3.321 11.206 8.246 1.00 90.44 166 VAL A N 1
ATOM 1262 C CA . VAL A 1 166 ? 4.161 10.694 9.350 1.00 90.44 166 VAL A CA 1
ATOM 1263 C C . VAL A 1 166 ? 4.802 11.780 10.218 1.00 90.44 166 VAL A C 1
ATOM 1265 O O . VAL A 1 166 ? 5.314 11.454 11.292 1.00 90.44 166 VAL A O 1
ATOM 1268 N N . THR A 1 167 ? 4.825 13.046 9.787 1.00 80.06 167 THR A N 1
ATOM 1269 C CA . THR A 1 167 ? 5.644 14.095 10.422 1.00 80.06 167 THR A CA 1
ATOM 1270 C C . THR A 1 167 ? 4.887 14.914 11.464 1.00 80.06 167 THR A C 1
ATOM 1272 O O . THR A 1 167 ? 5.539 15.517 12.322 1.00 80.06 167 THR A O 1
ATOM 1275 N N . ALA A 1 168 ? 3.546 14.896 11.458 1.00 74.06 168 ALA A N 1
ATOM 1276 C CA . ALA A 1 168 ? 2.683 15.647 12.385 1.00 74.06 168 ALA A CA 1
ATOM 1277 C C . ALA A 1 168 ? 3.011 17.147 12.470 1.00 74.06 168 ALA A C 1
ATOM 1279 O O . ALA A 1 168 ? 2.707 17.813 13.470 1.00 74.06 168 ALA A O 1
ATOM 1280 N N . ASP A 1 169 ? 3.653 17.680 11.432 1.00 71.75 169 ASP A N 1
ATOM 1281 C CA . ASP A 1 169 ? 4.221 19.028 11.394 1.00 71.75 169 ASP A CA 1
ATOM 1282 C C . ASP A 1 169 ? 3.164 20.115 11.133 1.00 71.75 169 ASP A C 1
ATOM 1284 O O . ASP A 1 169 ? 3.473 21.310 11.109 1.00 71.75 169 ASP A O 1
ATOM 1288 N N . GLY A 1 170 ? 1.900 19.705 11.006 1.00 55.78 170 GLY A N 1
ATOM 1289 C CA . GLY A 1 170 ? 0.762 20.587 10.795 1.00 55.78 170 GLY A CA 1
ATOM 1290 C C . GLY A 1 170 ? 0.546 20.980 9.340 1.00 55.78 170 GLY A C 1
ATOM 1291 O O . GLY A 1 170 ? -0.375 21.758 9.084 1.00 55.78 170 GLY A O 1
ATOM 1292 N N . GLN A 1 171 ? 1.331 20.449 8.399 1.00 61.72 171 GLN A N 1
ATOM 1293 C CA . GLN A 1 171 ? 0.918 20.392 7.003 1.00 61.72 171 GLN A CA 1
ATOM 1294 C C . GLN A 1 171 ? -0.084 19.246 6.864 1.00 61.72 171 GLN A C 1
ATOM 1296 O O . GLN A 1 171 ? 0.180 18.122 7.267 1.00 61.72 171 GLN A O 1
ATOM 1301 N N . ALA A 1 172 ? -1.273 19.530 6.341 1.00 60.72 172 ALA A N 1
ATOM 1302 C CA . ALA A 1 172 ? -2.304 18.513 6.138 1.00 60.72 172 ALA A CA 1
ATOM 1303 C C . ALA A 1 172 ? -2.039 17.710 4.850 1.00 60.72 172 ALA A C 1
ATOM 1305 O O . ALA A 1 172 ? -2.933 17.579 4.019 1.00 60.72 172 ALA A O 1
ATOM 1306 N N . GLU A 1 173 ? -0.802 17.252 4.656 1.00 75.56 173 GLU A N 1
ATOM 1307 C CA . GLU A 1 173 ? -0.358 16.568 3.443 1.00 75.56 173 GLU A CA 1
ATOM 1308 C C . GLU A 1 173 ? 0.246 15.221 3.832 1.00 75.56 173 GLU A C 1
ATOM 1310 O O . GLU A 1 173 ? 1.290 15.161 4.485 1.00 75.56 173 GLU A O 1
ATOM 1315 N N . ALA A 1 174 ? -0.414 14.130 3.439 1.00 84.44 174 ALA A N 1
ATOM 1316 C CA . ALA A 1 174 ? 0.184 12.816 3.579 1.00 84.44 174 ALA A CA 1
ATOM 1317 C C . ALA A 1 174 ? 1.443 12.703 2.703 1.00 84.44 174 ALA A C 1
ATOM 1319 O O . ALA A 1 174 ? 1.591 13.356 1.669 1.00 84.44 174 ALA 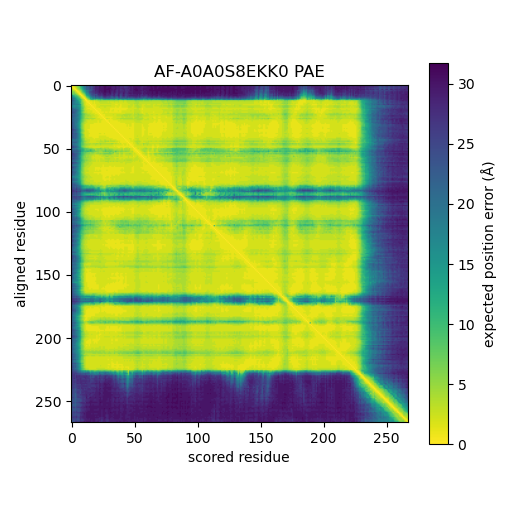A O 1
ATOM 1320 N N . ASN A 1 175 ? 2.394 11.886 3.147 1.00 90.44 175 ASN A N 1
ATOM 1321 C CA . ASN A 1 175 ? 3.713 11.762 2.522 1.00 90.44 175 ASN A CA 1
ATOM 1322 C C . ASN A 1 175 ? 4.280 10.337 2.578 1.00 90.44 175 ASN A C 1
ATOM 1324 O O . ASN A 1 175 ? 5.399 10.096 2.120 1.00 90.44 175 ASN A O 1
ATOM 1328 N N . HIS A 1 176 ? 3.518 9.387 3.118 1.00 95.50 176 HIS A N 1
ATOM 1329 C CA . HIS A 1 176 ? 3.952 8.012 3.299 1.00 95.50 176 HIS A CA 1
ATOM 1330 C C . HIS A 1 176 ? 2.806 7.034 3.068 1.00 95.50 176 HIS A C 1
ATOM 1332 O O . HIS A 1 176 ? 1.671 7.317 3.434 1.00 95.50 176 HIS A O 1
ATOM 1338 N N . PHE A 1 177 ? 3.099 5.868 2.500 1.00 97.75 177 PHE A N 1
ATOM 1339 C CA . PHE A 1 177 ? 2.127 4.784 2.368 1.00 97.75 177 PHE A CA 1
ATOM 1340 C C . PHE A 1 177 ? 2.424 3.672 3.369 1.00 97.75 177 PHE A C 1
ATOM 1342 O O . PHE A 1 177 ? 3.584 3.337 3.620 1.00 97.75 177 PHE A O 1
ATOM 1349 N N . VAL A 1 178 ? 1.365 3.101 3.935 1.00 98.56 178 VAL A N 1
ATOM 1350 C CA . VAL A 1 178 ? 1.425 1.994 4.896 1.00 98.56 178 VAL A CA 1
ATOM 1351 C C . VAL A 1 178 ? 0.392 0.933 4.543 1.00 98.56 178 VAL A C 1
ATOM 1353 O O . VAL A 1 178 ? -0.659 1.244 3.989 1.00 98.56 178 VAL A O 1
ATOM 1356 N N . THR A 1 179 ? 0.647 -0.316 4.921 1.00 98.81 179 THR A N 1
ATOM 1357 C CA . THR A 1 179 ? -0.332 -1.399 4.763 1.00 98.81 179 THR A CA 1
ATOM 1358 C C . THR A 1 179 ? -1.156 -1.511 6.035 1.00 98.81 179 THR A C 1
ATOM 1360 O O . THR A 1 179 ? -0.645 -1.962 7.060 1.00 98.81 179 THR A O 1
ATOM 1363 N N . ALA A 1 180 ? -2.410 -1.072 5.991 1.00 98.81 180 ALA A N 1
ATOM 1364 C CA . ALA A 1 180 ? -3.374 -1.181 7.073 1.00 98.81 180 ALA A CA 1
ATOM 1365 C C . ALA A 1 180 ? -3.948 -2.605 7.149 1.00 98.81 180 ALA A C 1
ATOM 1367 O O . ALA A 1 180 ? -4.387 -3.175 6.149 1.00 98.81 180 ALA A O 1
ATOM 1368 N N . ILE A 1 181 ? -3.929 -3.181 8.350 1.00 98.75 181 ILE A N 1
ATOM 1369 C CA . ILE A 1 181 ? -4.191 -4.608 8.587 1.00 98.75 181 ILE A CA 1
ATOM 1370 C C . ILE A 1 181 ? -5.182 -4.867 9.719 1.00 98.75 181 ILE A C 1
ATOM 1372 O O . ILE A 1 181 ? -5.444 -6.020 10.038 1.00 98.75 181 ILE A O 1
ATOM 1376 N N . GLY A 1 182 ? -5.705 -3.839 10.378 1.00 98.38 182 GLY A N 1
ATOM 1377 C CA . GLY A 1 182 ? -6.566 -4.047 11.536 1.00 98.38 182 GLY A CA 1
ATOM 1378 C C . GLY A 1 182 ? -7.165 -2.771 12.091 1.00 98.38 182 GLY A C 1
ATOM 1379 O O . GLY A 1 182 ? -6.693 -1.681 11.785 1.00 98.38 182 GLY A O 1
ATOM 1380 N N . TYR A 1 183 ? -8.175 -2.903 12.938 1.00 98.50 183 TYR A N 1
ATOM 1381 C CA . TYR A 1 183 ? -8.824 -1.789 13.616 1.00 98.50 183 TYR A CA 1
ATOM 1382 C C . TYR A 1 183 ? -9.093 -2.107 15.092 1.00 98.50 183 TYR A C 1
ATOM 1384 O O . TYR A 1 183 ? -9.169 -3.265 15.503 1.00 98.50 183 TYR A O 1
ATOM 1392 N N . ASP A 1 184 ? -9.212 -1.056 15.897 1.00 97.75 184 ASP A N 1
ATOM 1393 C CA . ASP A 1 184 ? -9.652 -1.107 17.292 1.00 97.75 184 ASP A CA 1
ATOM 1394 C C . ASP A 1 184 ? -10.795 -0.107 17.438 1.00 97.75 184 ASP A C 1
ATOM 1396 O O . ASP A 1 184 ? -10.574 1.108 17.467 1.00 97.75 184 ASP A O 1
ATOM 1400 N N . ASP A 1 185 ? -12.017 -0.631 17.495 1.00 95.12 185 ASP A N 1
ATOM 1401 C CA . ASP A 1 185 ? -13.234 0.155 17.702 1.00 95.12 185 ASP A CA 1
ATOM 1402 C C . ASP A 1 185 ? -13.741 0.032 19.146 1.00 95.12 185 ASP A C 1
ATOM 1404 O O . ASP A 1 185 ? -14.915 0.268 19.438 1.00 95.12 185 ASP A O 1
ATOM 1408 N N . THR A 1 186 ? -12.867 -0.346 20.092 1.00 94.19 186 THR A N 1
ATOM 1409 C CA . THR A 1 186 ? -13.218 -0.315 21.514 1.00 94.19 186 THR A CA 1
ATOM 1410 C C . THR A 1 186 ? -13.567 1.111 21.950 1.00 94.19 186 THR A C 1
ATOM 1412 O O . THR A 1 186 ? -13.022 2.083 21.411 1.00 94.19 186 THR A O 1
ATOM 1415 N N . PRO A 1 187 ? -14.489 1.301 22.918 1.00 89.81 187 PRO A N 1
ATOM 1416 C CA . PRO A 1 187 ? -14.986 2.632 23.234 1.00 89.81 187 PRO A CA 1
ATOM 1417 C C . PRO A 1 187 ? -13.844 3.545 23.694 1.00 89.81 187 PRO A C 1
ATOM 1419 O O . PRO A 1 187 ? -13.279 3.351 24.770 1.00 89.81 187 PRO A O 1
ATOM 1422 N N . GLY A 1 188 ? -13.533 4.558 22.882 1.00 85.50 188 GLY A N 1
ATOM 1423 C CA . GLY A 1 188 ? -12.468 5.529 23.143 1.00 85.50 188 GLY A CA 1
ATOM 1424 C C . GLY A 1 188 ? -11.096 5.206 22.537 1.00 85.50 188 GLY A C 1
ATOM 1425 O O . GLY A 1 188 ? -10.175 5.977 22.789 1.00 85.50 188 GLY A O 1
ATOM 1426 N N . ALA A 1 189 ? -10.947 4.123 21.763 1.00 90.31 189 ALA A N 1
ATOM 1427 C CA . ALA A 1 189 ? -9.720 3.827 21.021 1.00 90.31 189 ALA A CA 1
ATOM 1428 C C . ALA A 1 189 ? -9.757 4.407 19.597 1.00 90.31 189 ALA A C 1
ATOM 1430 O O . ALA A 1 189 ? -8.962 5.293 19.307 1.00 90.31 189 ALA A O 1
ATOM 1431 N N . HIS A 1 190 ? -10.685 3.939 18.749 1.00 94.81 190 HIS A N 1
ATOM 1432 C CA . HIS A 1 190 ? -10.845 4.323 17.334 1.00 94.81 190 HIS A CA 1
ATOM 1433 C C . HIS A 1 190 ? -9.505 4.401 16.578 1.00 94.81 190 HIS A C 1
ATOM 1435 O O . HIS A 1 190 ? -9.013 5.480 16.240 1.00 94.81 190 HIS A O 1
ATOM 1441 N N . ARG A 1 191 ? -8.876 3.238 16.374 1.00 98.25 191 ARG A N 1
ATOM 1442 C CA . ARG A 1 191 ? -7.516 3.103 15.821 1.00 98.25 191 ARG A CA 1
ATOM 1443 C C . ARG A 1 191 ? -7.459 2.173 14.626 1.00 98.25 191 ARG A C 1
ATOM 1445 O O . ARG A 1 191 ? -8.335 1.329 14.453 1.00 98.25 191 ARG A O 1
ATOM 1452 N N . TYR A 1 192 ? -6.365 2.266 13.878 1.00 98.69 192 TYR A N 1
ATOM 1453 C CA . TYR A 1 192 ? -5.971 1.276 12.886 1.00 98.69 192 TYR A CA 1
ATOM 1454 C C . TYR A 1 192 ? -4.580 0.706 13.179 1.00 98.69 192 TYR A C 1
ATOM 1456 O O . TYR A 1 192 ? -3.720 1.377 13.753 1.00 98.69 192 TYR A O 1
ATOM 1464 N N . ALA A 1 193 ? -4.377 -0.544 12.779 1.00 98.69 193 ALA A N 1
ATOM 1465 C CA . ALA A 1 193 ? -3.108 -1.248 12.807 1.00 98.69 193 ALA A CA 1
ATOM 1466 C C . ALA A 1 193 ? -2.469 -1.237 11.415 1.00 98.69 193 ALA A C 1
ATOM 1468 O O . ALA A 1 193 ? -3.175 -1.425 10.421 1.00 98.69 193 ALA A O 1
ATOM 1469 N N . CYS A 1 194 ? -1.149 -1.075 11.318 1.00 98.75 194 CYS A N 1
ATOM 1470 C CA . CYS A 1 194 ? -0.442 -1.168 10.041 1.00 98.75 194 CYS A CA 1
ATOM 1471 C C . CYS A 1 194 ? 0.998 -1.686 10.153 1.00 98.75 194 CYS A C 1
ATOM 1473 O O . CYS A 1 194 ? 1.629 -1.640 11.215 1.00 98.75 194 CYS A O 1
ATOM 1475 N N . HIS A 1 195 ? 1.533 -2.120 9.011 1.00 98.50 195 HIS A N 1
ATOM 1476 C CA . HIS A 1 195 ? 2.970 -2.168 8.765 1.00 98.50 195 HIS A CA 1
ATOM 1477 C C . HIS A 1 195 ? 3.417 -0.842 8.150 1.00 98.50 195 HIS A C 1
ATOM 1479 O O . HIS A 1 195 ? 2.953 -0.457 7.075 1.00 98.50 195 HIS A O 1
ATOM 1485 N N . ASN A 1 196 ? 4.325 -0.140 8.832 1.00 96.25 196 ASN A N 1
ATOM 1486 C CA . ASN A 1 196 ? 4.770 1.195 8.418 1.00 96.25 196 ASN A CA 1
ATOM 1487 C C . ASN A 1 196 ? 5.996 1.184 7.487 1.00 96.25 196 ASN A C 1
ATOM 1489 O O . ASN A 1 196 ? 6.394 2.235 6.995 1.00 96.25 196 ASN A O 1
ATOM 1493 N N . GLY A 1 197 ? 6.625 0.024 7.270 1.00 94.00 197 GLY A N 1
ATOM 1494 C CA . GLY A 1 197 ? 7.808 -0.125 6.418 1.00 94.00 197 GLY A CA 1
ATOM 1495 C C . GLY A 1 197 ? 9.126 0.408 7.006 1.00 94.00 197 GLY A C 1
ATOM 1496 O O . GLY A 1 197 ? 10.172 0.284 6.365 1.00 94.00 197 GLY A O 1
ATOM 1497 N N . TYR A 1 198 ? 9.120 0.957 8.225 1.00 95.44 198 TYR A N 1
ATOM 1498 C CA . TYR A 1 198 ? 10.325 1.388 8.951 1.00 95.44 198 TYR A CA 1
ATOM 1499 C C . TYR A 1 198 ? 10.851 0.346 9.943 1.00 95.44 198 TYR A C 1
ATOM 1501 O O . TYR A 1 198 ? 11.986 0.461 10.408 1.00 95.44 198 TYR A O 1
ATOM 1509 N N . ASP A 1 199 ? 10.056 -0.679 10.228 1.00 95.88 199 ASP A N 1
ATOM 1510 C CA . ASP A 1 199 ? 10.448 -1.908 10.907 1.00 95.88 199 ASP A CA 1
ATOM 1511 C C . ASP A 1 199 ? 9.515 -3.058 10.473 1.00 95.88 199 ASP A C 1
ATOM 1513 O O . ASP A 1 199 ? 8.752 -2.930 9.513 1.00 95.88 199 ASP A O 1
ATOM 1517 N N . ASN A 1 200 ? 9.616 -4.208 11.141 1.00 94.56 200 ASN A N 1
ATOM 1518 C CA . ASN A 1 200 ? 8.797 -5.391 10.877 1.00 94.56 200 ASN A CA 1
ATOM 1519 C C . ASN A 1 200 ? 7.695 -5.625 11.930 1.00 94.56 200 ASN A C 1
ATOM 1521 O O . ASN A 1 200 ? 7.217 -6.751 12.073 1.00 94.56 200 ASN A O 1
ATOM 1525 N N . LEU A 1 201 ? 7.326 -4.596 12.696 1.00 97.19 201 LEU A N 1
ATOM 1526 C CA . LEU A 1 201 ? 6.308 -4.668 13.739 1.00 97.19 201 LEU A CA 1
ATOM 1527 C C . LEU A 1 201 ? 4.946 -4.187 13.219 1.00 97.19 201 LEU A C 1
ATOM 1529 O O . LEU A 1 201 ? 4.825 -3.543 12.175 1.00 97.19 201 LEU A O 1
ATOM 1533 N N . VAL A 1 202 ? 3.904 -4.527 13.975 1.00 98.38 202 VAL A N 1
ATOM 1534 C CA . VAL A 1 202 ? 2.569 -3.945 13.818 1.00 98.38 202 VAL A CA 1
ATOM 1535 C C . VAL A 1 202 ? 2.477 -2.724 14.720 1.00 98.38 202 VAL A C 1
ATOM 1537 O O . VAL A 1 202 ? 2.744 -2.814 15.922 1.00 98.38 202 VAL A O 1
ATOM 1540 N N . HIS A 1 203 ? 2.068 -1.598 14.147 1.00 98.19 203 HIS A N 1
ATOM 1541 C CA . HIS A 1 203 ? 1.879 -0.339 14.864 1.00 98.19 203 HIS A CA 1
ATOM 1542 C C . HIS A 1 203 ? 0.410 0.034 14.895 1.00 98.19 203 HIS A C 1
ATOM 1544 O O . HIS A 1 203 ? -0.303 -0.219 13.932 1.00 98.19 203 HIS A O 1
ATOM 1550 N N . TRP A 1 204 ? -0.020 0.651 15.992 1.00 98.06 204 TRP A N 1
ATOM 1551 C CA . TRP A 1 204 ? -1.386 1.128 16.181 1.00 98.06 204 TRP A CA 1
ATOM 1552 C C . TRP A 1 204 ? -1.392 2.650 16.252 1.00 98.06 204 TRP A C 1
ATOM 1554 O O . TRP A 1 204 ? -0.700 3.226 17.095 1.00 98.06 204 TRP A O 1
ATOM 1564 N N . TYR A 1 205 ? -2.196 3.282 15.403 1.00 97.62 205 TYR A N 1
ATOM 1565 C CA . TYR A 1 205 ? -2.348 4.733 15.330 1.00 97.62 205 TYR A CA 1
ATOM 1566 C C . TYR A 1 205 ? -3.822 5.116 15.415 1.00 97.62 205 TYR A C 1
ATOM 1568 O O . TYR A 1 205 ? -4.698 4.341 15.030 1.00 97.62 205 TYR A O 1
ATOM 1576 N N . ASP A 1 206 ? -4.104 6.310 15.927 1.00 97.06 206 ASP A N 1
ATOM 1577 C CA . ASP A 1 206 ? -5.472 6.821 15.970 1.00 97.06 206 ASP A CA 1
ATOM 1578 C C . ASP A 1 206 ? -6.003 7.007 14.540 1.00 97.06 206 ASP A C 1
ATOM 1580 O O . ASP A 1 206 ? -5.304 7.519 13.663 1.00 97.06 206 ASP A O 1
ATOM 1584 N N . PHE A 1 207 ? -7.241 6.577 14.292 1.00 97.38 207 PHE A N 1
ATOM 1585 C CA . PHE A 1 207 ? -7.898 6.775 13.007 1.00 97.38 207 PHE A CA 1
ATOM 1586 C C . PHE A 1 207 ? -8.411 8.217 12.942 1.00 97.38 207 PHE A C 1
ATOM 1588 O O . PHE A 1 207 ? -9.490 8.551 13.432 1.00 97.38 207 PHE A O 1
ATOM 1595 N N . ALA A 1 208 ? -7.578 9.097 12.397 1.00 95.75 208 ALA A N 1
ATOM 1596 C CA . ALA A 1 208 ? -7.794 10.538 12.358 1.00 95.75 208 ALA A CA 1
ATOM 1597 C C . ALA A 1 208 ? -7.247 11.122 11.044 1.00 95.75 208 ALA A C 1
ATOM 1599 O O . ALA A 1 208 ? -6.335 10.533 10.459 1.00 95.75 208 ALA A O 1
ATOM 1600 N N . PRO A 1 209 ? -7.757 12.273 10.565 1.00 94.94 209 PRO A N 1
ATOM 1601 C CA . PRO A 1 209 ? -7.192 12.926 9.388 1.00 94.94 209 PRO A CA 1
ATOM 1602 C C . PRO A 1 209 ? -5.838 13.582 9.724 1.00 94.94 209 PRO A C 1
ATOM 1604 O O . PRO A 1 209 ? -5.557 13.818 10.905 1.00 94.94 209 PRO A O 1
ATOM 1607 N N . PRO A 1 210 ? -5.020 13.957 8.720 1.00 92.69 210 PRO A N 1
ATOM 1608 C CA . PRO A 1 210 ? -3.819 14.754 8.927 1.00 92.69 210 PRO A CA 1
ATOM 1609 C C . PRO A 1 210 ? -4.146 16.045 9.677 1.00 92.69 210 PRO A C 1
ATOM 1611 O O . PRO A 1 210 ? -5.065 16.788 9.318 1.00 92.69 210 PRO A O 1
ATOM 1614 N N . ALA A 1 211 ? -3.403 16.304 10.748 1.00 90.19 211 ALA A N 1
ATOM 1615 C CA . ALA A 1 211 ? -3.567 17.484 11.580 1.00 90.19 211 ALA A CA 1
ATOM 1616 C C . ALA A 1 211 ? -2.281 17.771 12.361 1.00 90.19 211 ALA A C 1
ATOM 1618 O O . ALA A 1 211 ? -1.482 16.882 12.642 1.00 90.19 211 ALA A O 1
ATOM 1619 N N . SER A 1 212 ? -2.104 19.023 12.788 1.00 88.75 212 SER A N 1
ATOM 1620 C CA . SER A 1 212 ? -0.988 19.399 13.663 1.00 88.75 212 SER A CA 1
ATOM 1621 C C . SER A 1 212 ? -0.980 18.545 14.932 1.00 88.75 212 SER A C 1
ATOM 1623 O O . SER A 1 212 ? -1.941 18.566 15.701 1.00 88.75 212 SER A O 1
ATOM 1625 N N . GLY A 1 213 ? 0.132 17.851 15.184 1.00 87.81 213 GLY A N 1
ATOM 1626 C CA . GLY A 1 213 ? 0.276 16.951 16.330 1.00 87.81 213 GLY A CA 1
AT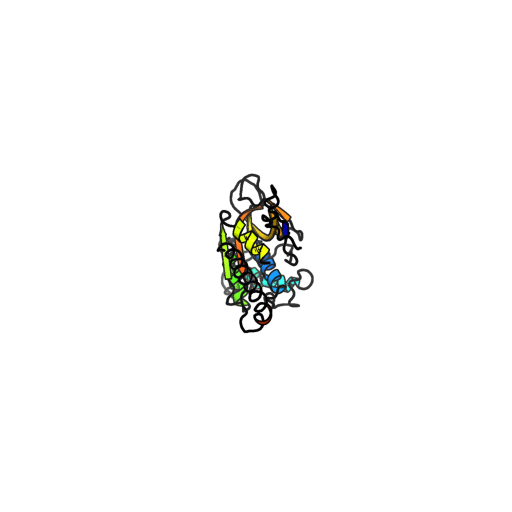OM 1627 C C . GLY A 1 213 ? -0.345 15.559 16.149 1.00 87.81 213 GLY A C 1
ATOM 1628 O O . GLY A 1 213 ? -0.253 14.759 17.077 1.00 87.81 213 GLY A O 1
ATOM 1629 N N . GLN A 1 214 ? -0.928 15.255 14.984 1.00 91.31 214 GLN A N 1
ATOM 1630 C CA . GLN A 1 214 ? -1.421 13.927 14.616 1.00 91.31 214 GLN A CA 1
ATOM 1631 C C . GLN A 1 214 ? -0.409 13.237 13.696 1.00 91.31 214 GLN A C 1
ATOM 1633 O O . GLN A 1 214 ? -0.383 13.485 12.496 1.00 91.31 214 GLN A O 1
ATOM 1638 N N . THR A 1 215 ? 0.425 12.354 14.247 1.00 93.00 215 THR A N 1
ATOM 1639 C CA . THR A 1 215 ? 1.269 11.484 13.414 1.00 93.00 215 THR A CA 1
ATOM 1640 C C . THR A 1 215 ? 0.423 10.368 12.827 1.00 93.00 215 THR A C 1
ATOM 1642 O O . THR A 1 215 ? -0.468 9.853 13.507 1.00 93.00 215 THR A O 1
ATOM 1645 N N . TYR A 1 216 ? 0.766 9.947 11.618 1.00 95.62 216 TYR A N 1
ATOM 1646 C CA . TYR A 1 216 ? 0.070 8.917 10.858 1.00 95.62 216 TYR A CA 1
ATOM 1647 C C . TYR A 1 216 ? -1.417 9.255 10.635 1.00 95.62 216 TYR A C 1
ATOM 1649 O O . TYR A 1 216 ? -2.274 8.379 10.636 1.00 95.62 216 TYR A O 1
ATOM 1657 N N . GLY A 1 217 ? -1.735 10.542 10.452 1.00 95.94 217 GLY A N 1
ATOM 1658 C CA . GLY A 1 217 ? -3.078 10.958 10.038 1.00 95.94 217 GLY A CA 1
ATOM 1659 C C . GLY A 1 217 ? -3.360 10.522 8.599 1.00 95.94 217 GLY A C 1
ATOM 1660 O O . GLY A 1 217 ? -2.472 10.611 7.757 1.00 95.94 217 GLY A O 1
ATOM 1661 N N . ILE A 1 218 ? -4.571 10.047 8.313 1.00 96.50 218 ILE A N 1
ATOM 1662 C CA . ILE A 1 218 ? -4.920 9.361 7.060 1.00 96.50 218 ILE A CA 1
ATOM 1663 C C . ILE A 1 218 ? -5.593 10.318 6.079 1.00 96.50 218 ILE A C 1
ATOM 1665 O O . ILE A 1 218 ? -6.645 10.879 6.382 1.00 96.50 218 ILE A O 1
ATOM 1669 N N . GLU A 1 219 ? -5.035 10.468 4.882 1.00 95.12 219 GLU A N 1
ATOM 1670 C CA . GLU A 1 219 ? -5.640 11.260 3.807 1.00 95.12 219 GLU A CA 1
ATOM 1671 C C . GLU A 1 219 ? -6.577 10.405 2.941 1.00 95.12 219 GLU A C 1
ATOM 1673 O O . GLU A 1 219 ? -7.741 10.761 2.710 1.00 95.12 219 GLU A O 1
ATOM 1678 N N . THR A 1 220 ? -6.087 9.244 2.504 1.00 96.81 220 THR A N 1
ATOM 1679 C CA . THR A 1 220 ? -6.816 8.300 1.651 1.00 96.81 220 THR A CA 1
ATOM 1680 C C . THR A 1 220 ? -6.540 6.855 2.047 1.00 96.81 220 THR A C 1
ATOM 1682 O O . THR A 1 220 ? -5.552 6.549 2.719 1.00 96.81 220 THR A O 1
ATOM 1685 N N . GLY A 1 221 ? -7.415 5.955 1.601 1.00 97.94 221 GLY A N 1
ATOM 1686 C CA . GLY A 1 221 ? -7.178 4.518 1.648 1.00 97.94 221 GLY A CA 1
ATOM 1687 C C . GLY A 1 221 ? -7.589 3.839 0.348 1.00 97.94 221 GLY A C 1
ATOM 1688 O O . GLY A 1 221 ? -8.643 4.151 -0.208 1.00 97.94 221 GLY A O 1
ATOM 1689 N N . THR A 1 222 ? -6.760 2.907 -0.104 1.00 98.50 222 THR A N 1
ATOM 1690 C CA . THR A 1 222 ? -6.918 2.109 -1.321 1.00 98.50 222 THR A CA 1
ATOM 1691 C C . THR A 1 222 ? -7.206 0.663 -0.931 1.00 98.50 222 THR A C 1
ATOM 1693 O O . THR A 1 222 ? -6.472 0.072 -0.136 1.00 98.50 222 THR A O 1
ATOM 1696 N N . TRP A 1 223 ? -8.273 0.085 -1.480 1.00 97.62 223 TRP A N 1
ATOM 1697 C CA . TRP A 1 223 ? -8.567 -1.345 -1.346 1.00 97.62 223 TRP A CA 1
ATOM 1698 C C . TRP A 1 223 ? -8.187 -2.078 -2.630 1.00 97.62 223 TRP A C 1
ATOM 1700 O O . TRP A 1 223 ? -8.119 -1.483 -3.708 1.00 97.62 223 TRP A O 1
ATOM 1710 N N . PHE A 1 224 ? -7.950 -3.381 -2.527 1.00 98.06 224 PHE A N 1
ATOM 1711 C CA . PHE A 1 224 ? -7.614 -4.224 -3.668 1.00 98.06 224 PHE A CA 1
ATOM 1712 C C . PHE A 1 224 ? -8.209 -5.619 -3.509 1.00 98.06 224 PHE A C 1
ATOM 1714 O O . PHE A 1 224 ? -8.095 -6.240 -2.452 1.00 98.06 224 PHE A O 1
ATOM 1721 N N . ASP A 1 225 ? -8.805 -6.105 -4.592 1.00 95.50 225 ASP A N 1
ATOM 1722 C CA . ASP A 1 225 ? -9.353 -7.447 -4.718 1.00 95.50 225 ASP A CA 1
ATOM 1723 C C . ASP A 1 225 ? -8.771 -8.107 -5.983 1.00 95.50 225 ASP A C 1
ATOM 1725 O O . ASP A 1 225 ? -9.060 -7.653 -7.098 1.00 95.50 225 ASP A O 1
ATOM 1729 N N . PRO A 1 226 ? -7.936 -9.153 -5.845 1.00 90.62 226 PRO A N 1
ATOM 1730 C CA . PRO A 1 226 ? -7.189 -9.741 -6.949 1.00 90.62 226 PRO A CA 1
ATOM 1731 C C . PRO A 1 226 ? -8.002 -10.556 -7.958 1.00 90.62 226 PRO A C 1
ATOM 1733 O O . PRO A 1 226 ? -7.369 -11.030 -8.876 1.00 90.62 226 PRO A O 1
ATOM 1736 N N . VAL A 1 227 ? -9.322 -10.752 -7.838 1.00 84.19 227 VAL A N 1
ATOM 1737 C CA . VAL A 1 227 ? -10.206 -11.579 -8.717 1.00 84.19 227 VAL A CA 1
ATOM 1738 C C . VAL A 1 227 ? -9.551 -12.078 -10.044 1.00 84.19 227 VAL A C 1
ATOM 1740 O O . VAL A 1 227 ? -9.209 -11.252 -10.895 1.00 84.19 227 VAL A O 1
ATOM 1743 N N . PRO A 1 228 ? -9.431 -13.409 -10.299 1.00 61.12 228 PRO A N 1
ATOM 1744 C CA . PRO A 1 228 ? -10.628 -14.253 -10.312 1.00 61.12 228 PRO A CA 1
ATOM 1745 C C . PRO A 1 228 ? -10.535 -15.727 -9.878 1.00 61.12 228 PRO A C 1
ATOM 1747 O O . PRO A 1 228 ? -9.556 -16.430 -10.093 1.00 61.12 228 PRO A O 1
ATOM 1750 N N . GLU A 1 229 ? -11.709 -16.241 -9.495 1.00 49.44 229 GLU A N 1
ATOM 1751 C CA . GLU A 1 229 ? -12.195 -17.570 -9.899 1.00 49.44 229 GLU A CA 1
ATOM 1752 C C . GLU A 1 229 ? -13.637 -17.423 -10.430 1.00 49.44 229 GLU A C 1
ATOM 1754 O O . GLU A 1 229 ? -14.497 -16.874 -9.728 1.00 49.44 229 GLU A O 1
ATOM 1759 N N . PRO A 1 230 ? -13.951 -17.933 -11.642 1.00 53.00 230 PRO A N 1
ATOM 1760 C CA . PRO A 1 230 ? -14.970 -18.982 -11.656 1.00 53.00 230 PRO A CA 1
ATOM 1761 C C . PRO A 1 230 ? -14.773 -20.078 -12.724 1.00 53.00 230 PRO A C 1
ATOM 1763 O O . PRO A 1 230 ? -14.871 -19.817 -13.921 1.00 53.00 230 PRO A O 1
ATOM 1766 N N . ALA A 1 231 ? -14.790 -21.345 -12.288 1.00 47.44 231 ALA A N 1
ATOM 1767 C CA . ALA A 1 231 ? -15.905 -22.244 -12.630 1.00 47.44 231 ALA A CA 1
ATOM 1768 C C . ALA A 1 231 ? -16.011 -23.469 -11.689 1.00 47.44 231 ALA A C 1
ATOM 1770 O O . ALA A 1 231 ? -15.307 -24.466 -11.822 1.00 47.44 231 ALA A O 1
ATOM 1771 N N . THR A 1 232 ? -17.053 -23.483 -10.852 1.00 42.88 232 THR A N 1
ATOM 1772 C CA . THR A 1 232 ? -17.717 -24.693 -10.299 1.00 42.88 232 THR A CA 1
ATOM 1773 C C . THR A 1 232 ? -17.210 -25.297 -8.975 1.00 42.88 232 THR A C 1
ATOM 1775 O O . THR A 1 232 ? -18.009 -25.966 -8.320 1.00 42.88 232 THR A O 1
ATOM 1778 N N . LEU A 1 233 ? -15.983 -25.067 -8.491 1.00 44.19 233 LEU A N 1
ATOM 1779 C CA . LEU A 1 233 ? -15.488 -25.836 -7.324 1.00 44.19 233 LEU A CA 1
ATOM 1780 C C . LEU A 1 233 ? -15.714 -25.218 -5.931 1.00 44.19 233 LEU A C 1
ATOM 1782 O O . LEU A 1 233 ? -15.849 -25.975 -4.971 1.00 44.19 233 LEU A O 1
ATOM 1786 N N . ALA A 1 234 ? -15.897 -23.903 -5.789 1.00 44.25 234 ALA A N 1
ATOM 1787 C CA . ALA A 1 234 ? -16.241 -23.322 -4.480 1.00 44.25 234 ALA A CA 1
ATOM 1788 C C . ALA A 1 234 ? -17.751 -23.398 -4.144 1.00 44.25 234 ALA A C 1
ATOM 1790 O O . ALA A 1 234 ? -18.144 -23.342 -2.975 1.00 44.25 234 ALA A O 1
ATOM 1791 N N . LEU A 1 235 ? -18.629 -23.595 -5.142 1.00 37.56 235 LEU A N 1
ATOM 1792 C CA . LEU A 1 235 ? -20.087 -23.581 -4.930 1.00 37.56 235 LEU A CA 1
ATOM 1793 C C . LEU A 1 235 ? -20.669 -24.876 -4.331 1.00 37.56 235 LEU A C 1
ATOM 1795 O O . LEU A 1 235 ? -21.845 -24.903 -3.967 1.00 37.56 235 LEU A O 1
ATOM 1799 N N . LEU A 1 236 ? -19.869 -25.936 -4.171 1.00 38.91 236 LEU A N 1
ATOM 1800 C CA . LEU A 1 236 ? -20.288 -27.155 -3.464 1.00 38.91 236 LEU A CA 1
ATOM 1801 C C . LEU A 1 236 ? -20.135 -27.054 -1.933 1.00 38.91 236 LEU A C 1
ATOM 1803 O O . LEU A 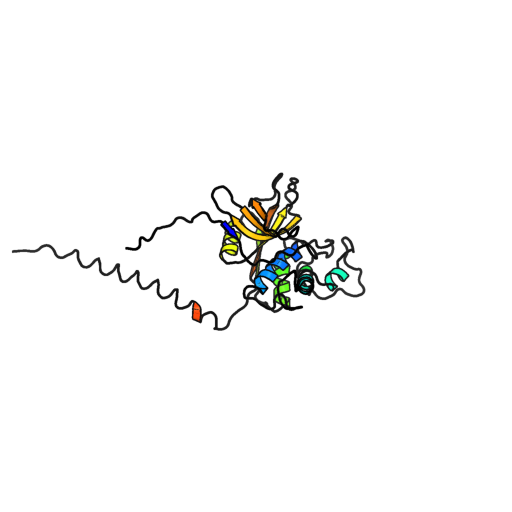1 236 ? -20.733 -27.856 -1.219 1.00 38.91 236 LEU A O 1
ATOM 1807 N N . GLY A 1 237 ? -19.412 -26.052 -1.416 1.00 39.31 237 GLY A N 1
ATOM 1808 C CA . GLY A 1 237 ? -19.188 -25.879 0.026 1.00 39.31 237 GLY A CA 1
ATOM 1809 C C . GLY A 1 237 ? -20.214 -25.002 0.752 1.00 39.31 237 GLY A C 1
ATOM 1810 O O . GLY A 1 237 ? -20.521 -25.260 1.914 1.00 39.31 237 GLY A O 1
ATOM 1811 N N . MET A 1 238 ? -20.790 -23.990 0.091 1.00 44.28 238 MET A N 1
ATOM 1812 C CA . MET A 1 238 ? -21.634 -22.988 0.775 1.00 44.28 238 MET A CA 1
ATOM 1813 C C . MET A 1 238 ? -23.123 -23.006 0.393 1.00 44.28 238 MET A C 1
ATOM 1815 O O . MET A 1 238 ? -23.953 -22.455 1.119 1.00 44.28 238 MET A O 1
ATOM 1819 N N . GLY A 1 239 ? -23.511 -23.734 -0.661 1.00 34.75 239 GLY A N 1
ATOM 1820 C CA . GLY A 1 239 ? -24.916 -23.883 -1.072 1.00 34.75 239 GLY A CA 1
ATOM 1821 C C . GLY A 1 239 ? -25.812 -24.662 -0.092 1.00 34.75 239 GLY A C 1
ATOM 1822 O O . GLY A 1 239 ? -27.035 -24.631 -0.222 1.00 34.75 239 GLY A O 1
ATOM 1823 N N . ILE A 1 240 ? -25.242 -25.334 0.917 1.00 43.50 240 ILE A N 1
ATOM 1824 C CA . ILE A 1 240 ? -26.004 -26.081 1.936 1.00 43.50 240 ILE A CA 1
ATOM 1825 C C . ILE A 1 240 ? -26.235 -25.247 3.215 1.00 43.50 240 ILE A C 1
ATOM 1827 O O . ILE A 1 240 ? -27.191 -25.505 3.950 1.00 43.50 240 ILE A O 1
ATOM 1831 N N . ALA A 1 241 ? -25.453 -24.190 3.466 1.00 41.41 241 ALA A N 1
ATOM 1832 C CA . ALA A 1 241 ? -25.537 -23.438 4.723 1.00 41.41 241 ALA A CA 1
ATOM 1833 C C . ALA A 1 241 ? -26.680 -22.400 4.755 1.00 41.41 241 ALA A C 1
ATOM 1835 O O . ALA A 1 241 ? -27.345 -22.251 5.781 1.00 41.41 241 ALA A O 1
ATOM 1836 N N . PHE A 1 242 ? -27.004 -21.744 3.635 1.00 37.84 242 PHE A N 1
ATOM 1837 C CA . PHE A 1 242 ? -28.060 -20.714 3.610 1.00 37.84 242 PHE A CA 1
ATOM 1838 C C . PHE A 1 242 ? -29.474 -21.247 3.308 1.00 37.84 242 PHE A C 1
ATOM 1840 O O . PHE A 1 242 ? -30.469 -20.605 3.653 1.00 37.84 242 PHE A O 1
ATOM 1847 N N . GLY A 1 243 ? -29.599 -22.458 2.754 1.00 33.09 243 GLY A N 1
ATOM 1848 C CA . GLY A 1 243 ? -30.895 -23.087 2.454 1.00 33.09 243 GLY A CA 1
ATOM 1849 C C . GLY A 1 243 ? -31.613 -23.721 3.656 1.00 33.09 243 GLY A C 1
ATOM 1850 O O . GLY A 1 243 ? -32.813 -23.999 3.584 1.00 33.09 243 GLY A O 1
ATOM 1851 N N . LEU A 1 244 ? -30.920 -23.939 4.781 1.00 38.81 244 LEU A N 1
ATOM 1852 C CA . LEU A 1 244 ? -31.468 -24.668 5.936 1.00 38.81 244 LEU A CA 1
ATOM 1853 C C . LEU A 1 244 ? -31.874 -23.788 7.128 1.00 38.81 244 LEU A C 1
ATOM 1855 O O . LEU A 1 244 ? -32.577 -24.272 8.018 1.00 38.81 244 LEU A O 1
ATOM 1859 N N . ILE A 1 245 ? -31.542 -22.494 7.127 1.00 41.69 245 ILE A N 1
ATOM 1860 C CA . ILE A 1 245 ? -31.917 -21.582 8.224 1.00 41.69 245 ILE A CA 1
ATOM 1861 C C . ILE A 1 245 ? -33.281 -20.913 7.973 1.00 41.69 245 ILE A C 1
ATOM 1863 O O . ILE A 1 245 ? -34.031 -20.672 8.920 1.00 41.69 245 ILE A O 1
ATOM 1867 N N . LYS A 1 246 ? -33.705 -20.736 6.713 1.00 35.41 246 LYS A N 1
ATOM 1868 C CA . LYS A 1 246 ? -34.990 -20.076 6.405 1.00 35.41 246 LYS A CA 1
ATOM 1869 C C . LYS A 1 246 ? -36.236 -20.966 6.553 1.00 35.41 246 LYS A C 1
ATOM 1871 O O . LYS A 1 246 ? -37.331 -20.452 6.731 1.00 35.41 246 LYS A O 1
ATOM 1876 N N . ASN A 1 247 ? -36.098 -22.295 6.578 1.00 35.84 247 ASN A N 1
ATOM 1877 C CA . ASN A 1 247 ? -37.251 -23.215 6.597 1.00 35.84 247 ASN A CA 1
ATOM 1878 C C . ASN A 1 247 ? -37.724 -23.677 7.993 1.00 35.84 247 ASN A C 1
ATOM 1880 O O . ASN A 1 247 ? -38.698 -24.430 8.096 1.00 35.84 247 ASN A O 1
ATOM 1884 N N . ARG A 1 248 ? -37.080 -23.243 9.089 1.00 41.03 248 ARG A N 1
ATOM 1885 C CA . ARG A 1 248 ? -37.525 -23.577 10.463 1.00 41.03 248 ARG A CA 1
ATOM 1886 C C . ARG A 1 248 ? -38.296 -22.466 11.178 1.00 41.03 248 ARG A C 1
ATOM 1888 O O . ARG A 1 248 ? -38.986 -22.781 12.149 1.00 41.03 248 ARG A O 1
ATOM 1895 N N . ALA A 1 249 ? -38.244 -21.225 10.693 1.00 38.56 249 ALA A N 1
ATOM 1896 C CA . ALA A 1 249 ? -38.988 -20.109 11.282 1.00 38.56 249 ALA A CA 1
ATOM 1897 C C . ALA A 1 249 ? -40.479 -20.110 10.876 1.00 38.56 249 ALA A C 1
ATOM 1899 O O . ALA A 1 249 ? -41.342 -19.915 11.730 1.00 38.56 249 ALA A O 1
ATOM 1900 N N . ASP A 1 250 ? -40.807 -20.478 9.632 1.00 42.72 250 ASP A N 1
ATOM 1901 C CA . ASP A 1 250 ? -42.189 -20.390 9.123 1.00 42.72 250 ASP A CA 1
ATOM 1902 C C . ASP A 1 250 ? -43.118 -21.551 9.514 1.00 42.72 250 ASP A C 1
ATOM 1904 O O . ASP A 1 250 ? -44.341 -21.436 9.428 1.00 42.72 250 ASP A O 1
ATOM 1908 N N . ARG A 1 251 ? -42.585 -22.671 10.022 1.00 46.28 251 ARG A N 1
ATOM 1909 C CA . ARG A 1 251 ? -43.417 -23.814 10.462 1.00 46.28 251 ARG A CA 1
ATOM 1910 C C . ARG A 1 251 ? -43.849 -23.760 11.930 1.00 46.28 251 ARG A C 1
ATOM 1912 O O . ARG A 1 251 ? -44.561 -24.658 12.382 1.00 46.28 251 ARG A O 1
ATOM 1919 N N . ARG A 1 252 ? -43.433 -22.743 12.699 1.00 44.41 252 ARG A N 1
ATOM 1920 C CA . ARG A 1 252 ? -43.824 -22.591 14.118 1.00 44.41 252 ARG A CA 1
ATOM 1921 C C . ARG A 1 252 ? -44.802 -21.445 14.390 1.00 44.41 252 ARG A C 1
ATOM 1923 O O . ARG A 1 252 ? -45.475 -21.502 15.417 1.00 44.41 252 ARG A O 1
ATOM 1930 N N . SER A 1 253 ? -44.966 -20.483 13.481 1.00 44.19 253 SER A N 1
ATOM 1931 C CA . SER A 1 253 ? -45.959 -19.402 13.622 1.00 44.19 253 SER A CA 1
ATOM 1932 C C . SER A 1 253 ? -47.371 -19.820 13.182 1.00 44.19 253 SER A C 1
ATOM 1934 O O . SER A 1 253 ? -48.356 -19.389 13.772 1.00 44.19 253 SER A O 1
ATOM 1936 N N . THR A 1 254 ? -47.498 -20.759 12.241 1.00 39.91 254 THR A N 1
ATOM 1937 C CA . THR A 1 254 ? -48.796 -21.237 11.719 1.00 39.91 254 THR A CA 1
ATOM 1938 C C . THR A 1 254 ? -49.466 -22.332 12.557 1.00 39.91 254 THR A C 1
ATOM 1940 O O . THR A 1 254 ? -50.621 -22.670 12.313 1.00 39.91 254 THR A O 1
ATOM 1943 N N . ARG A 1 255 ? -48.802 -22.871 13.594 1.00 42.88 255 ARG A N 1
ATOM 1944 C CA . ARG A 1 255 ? -49.386 -23.902 14.484 1.00 42.88 255 ARG A CA 1
ATOM 1945 C C . ARG A 1 255 ? -49.887 -23.380 15.836 1.00 42.88 255 ARG A C 1
ATOM 1947 O O . ARG A 1 255 ? -50.493 -24.150 16.575 1.00 42.88 255 ARG A O 1
ATOM 1954 N N . ARG A 1 256 ? -49.671 -22.098 16.162 1.00 41.81 256 ARG A N 1
ATOM 1955 C CA . ARG A 1 256 ? -50.097 -21.485 17.440 1.00 41.81 256 ARG A CA 1
ATOM 1956 C C . ARG A 1 256 ? -51.303 -20.545 17.349 1.00 41.81 256 ARG A C 1
ATOM 1958 O O . ARG A 1 256 ? -51.733 -20.053 18.383 1.00 41.81 256 ARG A O 1
ATOM 1965 N N . LEU A 1 257 ? -51.886 -20.360 16.163 1.00 40.91 257 LEU 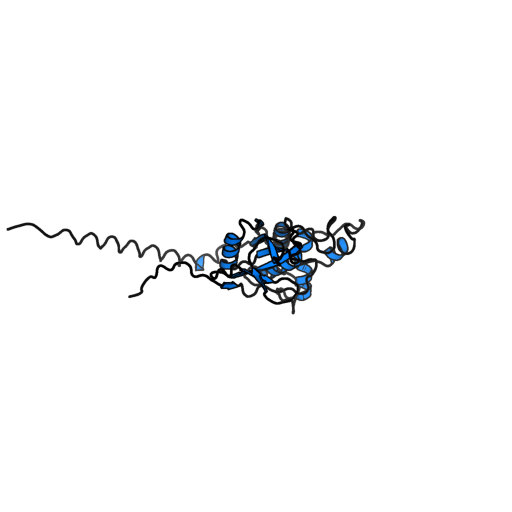A N 1
ATOM 1966 C CA . LEU A 1 257 ? -53.109 -19.564 15.978 1.00 40.91 257 LEU A CA 1
ATOM 1967 C C . LEU A 1 257 ? -54.400 -20.401 15.855 1.00 40.91 257 LEU A C 1
ATOM 1969 O O . LEU A 1 257 ? -55.484 -19.837 15.888 1.00 40.91 257 LEU A O 1
ATOM 1973 N N . ASN A 1 258 ? -54.317 -21.739 15.827 1.00 42.75 258 ASN A N 1
ATOM 1974 C CA . ASN A 1 258 ? -55.494 -22.620 15.688 1.00 42.75 258 ASN A CA 1
ATOM 1975 C C . ASN A 1 258 ? -55.986 -23.263 17.002 1.00 42.75 258 ASN A C 1
ATOM 1977 O O . ASN A 1 258 ? -56.749 -24.228 16.960 1.00 42.75 258 ASN A O 1
ATOM 1981 N N . HIS A 1 259 ? -55.570 -22.770 18.176 1.00 47.97 259 HIS A N 1
ATOM 1982 C CA . HIS A 1 259 ? -55.984 -23.370 19.457 1.00 47.97 259 HIS A CA 1
ATOM 1983 C C . HIS A 1 259 ? -56.576 -22.407 20.494 1.00 47.97 259 HIS A C 1
ATOM 1985 O O . HIS A 1 259 ? -56.632 -22.740 21.672 1.00 47.97 259 HIS A O 1
ATOM 1991 N N . LEU A 1 260 ? -57.079 -21.247 20.058 1.00 46.22 260 LEU A N 1
ATOM 1992 C CA . LEU A 1 260 ? -57.742 -20.270 20.936 1.00 46.22 260 LEU A CA 1
ATOM 1993 C C . LEU A 1 260 ? -59.161 -19.865 20.486 1.00 46.22 260 LEU A C 1
ATOM 1995 O O . LEU A 1 260 ? -59.622 -18.786 20.834 1.00 46.22 260 LEU A O 1
ATOM 1999 N N . SER A 1 261 ? -59.900 -20.718 19.762 1.00 50.38 261 SER A N 1
ATOM 2000 C CA . SER A 1 261 ? -61.314 -20.429 19.437 1.00 50.38 261 SER A CA 1
ATOM 2001 C C . SER A 1 261 ? -62.265 -21.630 19.543 1.00 50.38 261 SER A C 1
ATOM 2003 O O . SER A 1 261 ? -63.064 -21.884 18.641 1.00 50.38 261 SER A O 1
ATOM 2005 N N . LYS A 1 262 ? -62.208 -22.394 20.639 1.00 48.50 262 LYS A N 1
ATOM 2006 C CA . LYS A 1 262 ? -63.328 -23.275 21.020 1.00 48.50 262 LYS A CA 1
ATOM 2007 C C . LYS A 1 262 ? -63.570 -23.235 22.525 1.00 48.50 262 LYS A C 1
ATOM 2009 O O . LYS A 1 262 ? -63.231 -24.162 23.249 1.00 48.50 262 LYS A O 1
ATOM 2014 N N . GLY A 1 263 ? -64.175 -22.140 22.959 1.00 46.56 263 GLY A N 1
ATOM 2015 C CA . GLY A 1 263 ? -65.049 -22.099 24.119 1.00 46.56 263 GLY A CA 1
ATOM 2016 C C . GLY A 1 263 ? -66.325 -21.374 23.699 1.00 46.56 263 GLY A C 1
ATOM 2017 O O . GLY A 1 263 ? -66.229 -20.386 22.983 1.00 46.56 263 GLY A O 1
ATOM 2018 N N . GLU A 1 264 ? -67.467 -21.890 24.157 1.00 43.66 264 GLU A N 1
ATOM 2019 C CA . GLU A 1 264 ? -68.808 -21.273 24.166 1.00 43.66 264 GLU A CA 1
ATOM 2020 C C . GLU A 1 264 ? -69.816 -21.691 23.078 1.00 43.66 264 GLU A C 1
ATOM 2022 O O . GLU A 1 264 ? -69.884 -21.173 21.966 1.00 43.66 264 GLU A O 1
ATOM 2027 N N . SER A 1 265 ? -70.634 -22.675 23.461 1.00 42.34 265 SER A N 1
ATOM 2028 C CA . SER A 1 265 ? -72.099 -22.802 23.294 1.00 42.34 265 SER A CA 1
ATOM 2029 C C . SER A 1 265 ? -72.449 -24.276 23.546 1.00 42.34 265 SER A C 1
ATOM 2031 O O . SER A 1 265 ? -71.686 -25.150 23.154 1.00 42.34 265 SER A O 1
ATOM 2033 N N . HIS A 1 266 ? -73.546 -24.706 24.154 1.00 42.16 266 HIS A N 1
ATOM 2034 C CA . HIS A 1 266 ? -74.612 -24.180 25.007 1.00 42.16 266 HIS A CA 1
ATOM 2035 C C . HIS A 1 266 ? -75.440 -25.444 25.350 1.00 42.16 266 HIS A C 1
ATOM 2037 O O . HIS A 1 266 ? -75.545 -26.307 24.480 1.00 42.16 266 HIS A O 1
ATOM 2043 N N . ALA A 1 267 ? -76.072 -25.473 26.533 1.00 45.00 267 ALA A N 1
ATOM 2044 C CA . ALA A 1 267 ? -77.172 -26.371 26.941 1.00 45.00 267 ALA A CA 1
ATOM 2045 C C . ALA A 1 267 ? -76.858 -27.867 27.147 1.00 45.00 267 ALA A C 1
ATOM 2047 O O . ALA A 1 267 ? -76.543 -28.583 26.174 1.00 45.00 267 ALA A O 1
#

Sequence (267 aa):
MILLGAGGTAADVVSLEGVPAYYPLYGGCGPTAAGMIIGYWDAHGYPDLITAGDGTNSWTTNQQAVKDVIASPEHFNDYWGYGTGDRPTPPAHHADNCIADFMLASRDPRVDGISDANKQDNGLRGYAHHVGYTDATSDWLWYASLWDLFVAEIDAGRPMEFFVDVTADGQAEANHFVTAIGYDDTPGAHRYACHNGYDNLVHWYDFAPPASGQTYGIETGTWFDPVPEPATLALLGMGIAFGLIKNRADRRSTRRLNHLSKGESHA

Solvent-accessible surface area (backbone atoms only — not comparable to full-atom values): 14814 Å² total; per-residue (Å²): 139,79,85,83,74,88,72,76,84,74,64,48,75,49,68,64,80,79,60,48,58,56,60,69,60,44,58,20,43,51,24,31,21,49,37,27,49,48,31,26,38,28,76,66,87,43,67,56,67,46,75,44,80,82,51,49,64,40,68,85,84,19,38,66,37,54,41,35,46,14,34,25,74,66,51,46,70,39,18,49,86,48,50,51,34,47,57,74,73,78,71,80,75,82,77,79,79,17,26,18,49,43,23,47,31,5,36,60,77,26,38,70,19,39,58,54,84,92,21,50,33,46,7,57,28,45,36,37,36,72,64,66,22,70,65,28,44,48,49,70,39,51,45,96,66,31,63,69,52,50,53,54,33,42,76,69,74,36,54,32,36,32,35,16,14,71,76,26,81,47,63,73,56,54,79,43,29,23,26,33,35,25,40,29,54,35,94,91,58,46,26,35,27,24,34,66,33,85,48,74,57,81,45,78,40,56,69,44,57,44,32,66,77,32,52,49,5,31,48,32,41,31,44,67,45,69,40,78,85,88,85,78,75,73,64,77,74,55,68,67,66,70,69,62,66,68,68,64,63,69,71,61,64,73,69,72,75,82,78,83,84,87,82,92,87,78,137

Nearest PDB structures (foldseek):
  1pxv-assembly1_A  TM=5.606E-01  e=3.417E-03  Staphylococcus aureus
  6icq-assembly1_B-2  TM=1.509E-01  e=7.961E-01  Pseudomonas putida
  6icq-assembly1_A-2  TM=1.488E-01  e=7.043E-01  Pseudomonas putida
  6icn-assembly1_A  TM=1.642E-01  e=1.765E+00  Pseudomonas putida

Radius of gyration: 24.8 Å; Cα contacts (8 Å, |Δi|>4): 542; chains: 1; bounding box: 96×48×53 Å

Secondary structure (DSSP, 8-state):
------PPPPP-EEE-SS-----S--S-HHHHHHHHHHHHHHHTT-TTSS-STTS---TTTSHHHHHHHHS-HHHHHHHSSSTTSPPPSSSPPPPP-SHHHHTTTT-TT--TT---GGGHHHHHHHHHHHTT-TT-EEEEEEGGGHHHHHHHHHHTT--EEEEEESS-SS-----EEEEEEEEE-STTT-EEEEE-SSSSS-EEEE---SBTTBTTEEEEEEEEE-----SSSTHHHHTTTSTTTTTTTHHHHTTSSSSS-------

pLDDT: mean 83.46, std 20.82, range [33.09, 98.81]

Foldseek 3Di:
DDDDDPDDDAFDWFFFPPQFQDAQDALAQLLRQLLSQLLSVCVVPNFQSQVDDPRHSDCVRRVQSSNCQSANPLNCVFQAPPAQATDDDDPDRDDDAHLCVQQVANHHRHYRNDGDPQSSQSSNQVSLVNSPLPVKGKDKDFLVPVPVVCVVCLVVSGKKKFQFAAPLQFDQDGDGIWTWGIFGRHVPQQWTWTNRSHDRDIDIAHAAGRGRVGGGHTGMMMTIDSDDDDDDDVCVPCVVPVVPPVPPPVVPVVVPPPPPPDDDDDD

=== Feature glossary ===
Feature key, reading from the visual/contextual features back to the raw sequence:

Rendered structure images. Structure images are PyMOL renders from six orthogonal camera directions. Cartoon representation draws helices as coils and strands as arrows; sticks shows the backbone as bonds; surface shows the solvent-excluded envelope. Rainbow coloring maps sequence position to hue (blue→red, N→C); chain coloring assigns a distinct color per polypeptide.

Contact-map, Ramachandran, and PAE plots. Three diagnostic plots accompany the record. The Cα contact map visualizes the tertiary structure as a 2D adjacency matrix (8 Å cutoff, sequence-local contacts suppressed). The Ramachandran plot shows the distribution of backbone (φ, ψ) torsions, with points in the α and β basins reflecting secondary structure content. The PAE plot shows AlphaFold's inter-residue confidence as a color matrix.

InterPro / GO / CATH / organism. The annotation block draws on four external resources. InterPro: which protein families and domains the sequence belongs to. GO: standardized terms for what the protein does, what process it participates in, and where in the cell it acts. CATH: which structural fold it has in the CATH hierarchy. Organism: the species of origin.

Nearest PDB structures. Structural nearest neighbors (via Foldseek easy-search vs the PDB). Reported per hit: target PDB id, E-value, and alignment TM-score. A TM-score above ~0.5 is the conventional threshold for 'same fold'.

Predicted aligned error. Predicted aligned error is AlphaFold's pairwise confidence. Unlike pLDDT (per-residue), PAE is per-residue-pair and captures whether two parts of the structure are correctly placed relative to each other. Units are ångströms of expected positional error.

Solvent-accessible surface area. SASA measures how much of the protein is reachable by solvent. It is computed by rolling a water-sized probe over the atomic surface and summing the exposed area (Å²). Per-residue SASA distinguishes core (buried, low SASA) from surface (exposed, high SASA) residues; total SASA is a whole-molecule size measure.

B-factor. Crystallographic B-factors measure how much each atom's electron density is smeared out, in Å². They rise in mobile loops and surface residues and fall in the buried interior. In AlphaFold models this column is repurposed to hold pLDDT instead.

pLDDT. For AlphaFold models, the B-factor field carries pLDDT — the model's own estimate of local accuracy on a 0–100 scale. Regions with pLDDT<50 should be treated as essentially unmodeled; they often correspond to intrinsically disordered segments.

Backbone torsions (φ/ψ). φ (phi) and ψ (psi) are the two rotatable backbone dihedrals per residue: φ is the C(i-1)–N–Cα–C torsion, ψ is the N–Cα–C–N(i+1) torsion, both in degrees on (−180°, 180°]. α-helical residues cluster near (−60°, −45°); β-strand residues near (−120°, +130°). A Ramachandran plot is simply a scatter of (φ, ψ) for every residue.

Radius of gyration, Cα contacts, bounding box. Radius of gyration (Rg) is the root-mean-square distance of Cα atoms from their centroid — a single number for overall size and compactness. A globular domain of N residues has Rg ≈ 2.2·N^0.38 Å; an extended or disordered chain has a much larger Rg. The Cα contact count is the number of residue pairs whose Cα atoms are within 8 Å and are more than four positions apart in sequence — a standard proxy for tertiary packing density. The bounding box is the smallest axis-aligned box enclosing all Cα atoms.

Secondary structure (3-state, P-SEA). Three-state secondary structure (P-SEA) collapses the eight DSSP classes into helix (a), strand (b), and coil (c). P-SEA assigns these from Cα geometry alone — distances and angles — without requiring backbone oxygens, so it works on any Cα trace.

Secondary structure (8-state, DSSP). Secondary structure is the local, repeating backbone conformation. DSSP classifies it into eight states by reading the hydrogen-bond network: three helix types (H, G, I), two β types (E, B), two non-regular types (T, S), and unstructured coil (-).

Foldseek 3Di. The Foldseek 3Di string encodes local tertiary geometry as a 20-letter alphabet — one character per residue — derived from the relative positions of nearby Cα atoms. Unlike the amino-acid sequence, 3Di is a direct function of the 3D structure, so two proteins with the same fold have similar 3Di strings even at low sequence identity.

mmCIF coordinates. Structure coordinates are given as an mmCIF _atom_site loop: one row per atom with element, residue name, chain id, sequence number, and x/y/z position in Å. Only the four main-chain atoms per residue are included here; side chains are omitted to keep the record compact.

Sequence. This is the polypeptide sequence — one letter per residue, N-terminus first. Length ranges from a few dozen residues for small domains to over a thousand for large multi-domain proteins.